Protein AF-A0AAX0H8Q5-F1 (afdb_monomer_lite)

Foldseek 3Di:
DQEDEDDFDDDPVDPDFGEDEDEDEAAADPVRAHEYDDVRGQEYEYEYDHEEHGHEEEHQEYEYAYAYEYEYEYAQNHQEYHDQHHNYEYNYHQQRHLRHAEYEAYQEAYEYEHHANDAAHEYENHHYAYEYEYAAHADQEHDHQYHNHQEYEDAEYDDAYEYECQNVANHQEYEYHQYDAEYEYHHYLHQEYEFEYNPPDADPRHEYEYAHQNHAEYEQDHPQDATAHAYEQANHQHYEYEYDAHQAQSRAEYEHANHQYYEYHAEAREAEHEYAYQNHAYYEYEYLHHYEYEYPAQCRQLNYQEYAYHYQYEYEYDRHQENQNHQEAEYAHAEYDQQSHDHHPVRVVRHHYHYHHPDYYHHYHPVDDD

pLDDT: mean 90.53, std 11.75, range [28.19, 98.88]

Sequence (370 aa):
IDAMYANKVLDSASGVKDTQNLKVNGVGTKDKAVALTADKIEVLNLNTTGEGSFLTADVANISVKGNANLSLATGGKTTTLDASSFGGALDADLSASDKLNTVKGGNGNDKITIGTNVANVNVDGGAGNDELVIKGSTAGTLQPTLTNIEKVTIDGNTADLTLSLKKAESVTELSFANLSKKVTESNGNVDTVNFLAGTTANDVAKVVTISDATLKTINFVDADKAVKGNIAADKATELTINSGKVEAAADAVVTAASATNISINAAKDTAGLTLTAGKLTDLTVNNKGAFVLTGSAATALDSVKNLNVNAEGAFSVGTINSLKNLNNLTVNGATADLSGVAVGTATLSSLEANVNVSGDFKLGNAASKV

Radius of gyration: 25.65 Å; chains: 1; bounding box: 68×35×74 Å

Structure (mmCIF, N/CA/C/O backbone):
data_AF-A0AAX0H8Q5-F1
#
_entry.id   AF-A0AAX0H8Q5-F1
#
loop_
_atom_site.group_PDB
_atom_site.id
_atom_site.type_symbol
_atom_site.label_atom_id
_atom_site.label_alt_id
_atom_site.label_comp_id
_atom_site.label_asym_id
_atom_site.label_entity_id
_atom_site.label_seq_id
_atom_site.pdbx_PDB_ins_code
_atom_site.Cartn_x
_atom_site.Cartn_y
_atom_site.Cartn_z
_atom_site.occupancy
_atom_site.B_iso_or_equiv
_atom_site.auth_seq_id
_atom_site.auth_comp_id
_atom_site.auth_asym_id
_atom_site.auth_atom_id
_atom_site.pdbx_PDB_model_num
ATOM 1 N N . ILE A 1 1 ? -11.943 -16.887 30.407 1.00 55.38 1 ILE A N 1
ATOM 2 C CA . ILE A 1 1 ? -13.232 -16.180 30.590 1.00 55.38 1 ILE A CA 1
ATOM 3 C C . ILE A 1 1 ? -13.658 -15.814 29.196 1.00 55.38 1 ILE A C 1
ATOM 5 O O . ILE A 1 1 ? -12.913 -15.089 28.555 1.00 55.38 1 ILE A O 1
ATOM 9 N N . ASP A 1 2 ? -14.781 -16.349 28.738 1.00 56.19 2 ASP A N 1
ATOM 10 C CA . ASP A 1 2 ? -15.168 -16.221 27.327 1.00 56.19 2 ASP A CA 1
ATOM 11 C C . ASP A 1 2 ? -16.213 -15.110 27.133 1.00 56.19 2 ASP A C 1
ATOM 13 O O . ASP A 1 2 ? -16.326 -14.543 26.050 1.00 56.19 2 ASP A O 1
ATOM 17 N N . ALA A 1 3 ? -16.914 -14.729 28.210 1.00 62.22 3 ALA A N 1
ATOM 18 C CA . ALA A 1 3 ? -17.832 -13.597 28.241 1.00 62.22 3 ALA A CA 1
ATOM 19 C C . ALA A 1 3 ? -17.838 -12.903 29.614 1.00 62.22 3 ALA A C 1
ATOM 21 O O . ALA A 1 3 ? -17.724 -13.560 30.653 1.00 62.22 3 ALA A O 1
ATOM 22 N N . MET A 1 4 ? -18.017 -11.579 29.614 1.00 72.31 4 MET A N 1
ATOM 23 C CA . MET A 1 4 ? -18.371 -10.787 30.798 1.00 72.31 4 MET A CA 1
ATOM 24 C C . MET A 1 4 ? -19.781 -10.215 30.620 1.00 72.31 4 MET A C 1
ATOM 26 O O . MET A 1 4 ? -20.102 -9.679 29.559 1.00 72.31 4 MET A O 1
ATOM 30 N N . TYR A 1 5 ? -20.605 -10.306 31.666 1.00 64.56 5 TYR A N 1
ATOM 31 C CA . TYR A 1 5 ? -21.993 -9.842 31.646 1.00 64.56 5 TYR A CA 1
ATOM 32 C C . TYR A 1 5 ? -22.164 -8.588 32.500 1.00 64.56 5 TYR A C 1
ATOM 34 O O . TYR A 1 5 ? -21.846 -8.595 33.689 1.00 64.56 5 TYR A O 1
ATOM 42 N N . ALA A 1 6 ? -22.726 -7.540 31.901 1.00 58.50 6 ALA A N 1
ATOM 43 C CA . ALA A 1 6 ? -23.232 -6.367 32.601 1.00 58.50 6 ALA A CA 1
ATOM 44 C C . ALA A 1 6 ? -24.756 -6.318 32.438 1.00 58.50 6 ALA A C 1
ATOM 46 O O . ALA A 1 6 ? -25.267 -6.298 31.320 1.00 58.50 6 ALA A O 1
ATOM 47 N N . ASN A 1 7 ? -25.492 -6.332 33.549 1.00 56.28 7 ASN A N 1
ATOM 48 C CA . ASN A 1 7 ? -26.950 -6.215 33.544 1.00 56.28 7 ASN A CA 1
ATOM 49 C C . ASN A 1 7 ? -27.347 -4.785 33.945 1.00 56.28 7 ASN A C 1
ATOM 51 O O . ASN A 1 7 ? -26.619 -4.138 34.694 1.00 56.28 7 ASN A O 1
ATOM 55 N N . LYS A 1 8 ? -28.494 -4.307 33.448 1.00 58.50 8 LYS A N 1
ATOM 56 C CA . LYS A 1 8 ? -29.003 -2.935 33.648 1.00 58.50 8 LYS A CA 1
ATOM 57 C C . LYS A 1 8 ? -28.896 -2.473 35.108 1.00 58.50 8 LYS A C 1
ATOM 59 O O . LYS A 1 8 ? -29.376 -3.176 36.000 1.00 58.50 8 LYS A O 1
ATOM 64 N N . VAL A 1 9 ? -28.359 -1.273 35.337 1.00 58.16 9 VAL A N 1
ATOM 65 C CA . VAL A 1 9 ? -28.297 -0.641 36.664 1.00 58.16 9 VAL A CA 1
ATOM 66 C C . VAL A 1 9 ? -29.332 0.480 36.717 1.00 58.16 9 VAL A C 1
ATOM 68 O O . VAL A 1 9 ? -28.974 1.641 36.721 1.00 58.16 9 VAL A O 1
ATOM 71 N N . LEU A 1 10 ? -30.616 0.104 36.790 1.00 51.44 10 LEU A N 1
ATOM 72 C CA . LEU A 1 10 ? -31.764 0.997 37.029 1.00 51.44 10 LEU A CA 1
ATOM 73 C C . LEU A 1 10 ? -31.833 2.240 36.116 1.00 51.44 10 LEU A C 1
ATOM 75 O O . LEU A 1 10 ? -31.191 3.255 36.355 1.00 51.44 10 LEU A O 1
ATOM 79 N N . ASP A 1 11 ? -32.783 2.220 35.182 1.00 55.41 11 ASP A N 1
ATOM 80 C CA . ASP A 1 11 ? -33.263 3.440 34.528 1.00 55.41 11 ASP A CA 1
ATOM 81 C C . ASP A 1 11 ? -34.041 4.238 35.576 1.00 55.41 11 ASP A C 1
ATOM 83 O O . ASP A 1 11 ? -35.228 4.014 35.825 1.00 55.41 11 ASP A O 1
ATOM 87 N N . SER A 1 12 ? -33.330 5.105 36.295 1.00 49.97 12 SER A N 1
ATOM 88 C CA . SER A 1 12 ? -33.982 6.227 36.946 1.00 49.97 12 SER A CA 1
ATOM 89 C C . SER A 1 12 ? -34.531 7.070 35.811 1.00 49.97 12 SER A C 1
ATOM 91 O O . SER A 1 12 ? -33.736 7.531 35.001 1.00 49.97 12 SER A O 1
ATOM 93 N N . ALA A 1 13 ? -35.855 7.211 35.765 1.00 57.28 13 ALA A N 1
ATOM 94 C CA . ALA A 1 13 ? -36.701 7.827 34.740 1.00 57.28 13 ALA A CA 1
ATOM 95 C C . ALA A 1 13 ? -36.322 9.274 34.316 1.00 57.28 13 ALA A C 1
ATOM 97 O O . ALA A 1 13 ? -37.162 10.170 34.280 1.00 57.28 13 ALA A O 1
ATOM 98 N N . SER A 1 14 ? -35.055 9.536 34.015 1.00 58.66 14 SER A N 1
ATOM 99 C CA . SER A 1 14 ? -34.437 10.855 33.947 1.00 58.66 14 SER A CA 1
ATOM 100 C C . SER A 1 14 ? -33.318 10.920 32.906 1.00 58.66 14 SER A C 1
ATOM 102 O O . SER A 1 14 ? -32.308 11.563 33.156 1.00 58.66 14 SER A O 1
ATOM 104 N N . GLY A 1 15 ? -33.436 10.249 31.757 1.00 65.81 15 GLY A N 1
ATOM 105 C CA . GLY A 1 15 ? -32.518 10.440 30.618 1.00 65.81 15 GLY A CA 1
ATOM 106 C C . GLY A 1 15 ? -31.020 10.237 30.911 1.00 65.81 15 GLY A C 1
ATOM 107 O O . GLY A 1 15 ? -30.181 10.689 30.131 1.00 65.81 15 GLY A O 1
ATOM 108 N N . VAL A 1 16 ? -30.674 9.592 32.030 1.00 76.50 16 VAL A N 1
ATOM 109 C CA . VAL A 1 16 ? -29.300 9.247 32.400 1.00 76.50 16 VAL A CA 1
ATOM 110 C C . VAL A 1 16 ? -28.948 7.971 31.650 1.00 76.50 16 VAL A C 1
ATOM 112 O O . VAL A 1 16 ? -29.681 6.992 31.732 1.00 76.50 16 VAL A O 1
ATOM 115 N N . LYS A 1 17 ? -27.840 7.990 30.906 1.00 82.06 17 LYS A N 1
ATOM 116 C CA . LYS A 1 17 ? -27.343 6.807 30.194 1.00 82.06 17 LYS A CA 1
ATOM 117 C C . LYS A 1 17 ? -26.846 5.754 31.194 1.00 82.06 17 LYS A C 1
ATOM 119 O O . LYS A 1 17 ? -26.007 6.071 32.044 1.00 82.06 17 LYS A O 1
ATOM 124 N N . ASP A 1 18 ? -27.289 4.509 31.048 1.00 85.56 18 ASP A N 1
ATOM 125 C CA . ASP A 1 18 ? -26.767 3.355 31.773 1.00 85.56 18 ASP A CA 1
ATOM 126 C C . ASP A 1 18 ? -25.273 3.203 31.442 1.00 85.56 18 ASP A C 1
ATOM 128 O O . ASP A 1 18 ? -24.864 3.065 30.283 1.00 85.56 18 ASP A O 1
ATOM 132 N N . THR A 1 19 ? -24.440 3.277 32.482 1.00 88.88 19 THR A N 1
ATOM 133 C CA . THR A 1 19 ? -22.980 3.306 32.354 1.00 88.88 19 THR A CA 1
ATOM 134 C C . THR A 1 19 ? -22.352 2.102 33.036 1.00 88.88 19 THR A C 1
ATOM 136 O O . THR A 1 19 ? -22.552 1.873 34.228 1.00 88.88 19 THR A O 1
ATOM 139 N N . GLN A 1 20 ? -21.508 1.380 32.307 1.00 90.50 20 GLN A N 1
ATOM 140 C CA . GLN A 1 20 ? -20.718 0.277 32.830 1.00 90.50 20 GLN A CA 1
ATOM 141 C C . GLN A 1 20 ? -19.231 0.650 32.848 1.00 90.50 20 GLN A C 1
ATOM 143 O O . GLN A 1 20 ? -18.672 1.057 31.837 1.00 90.50 20 GLN A O 1
ATOM 148 N N . ASN A 1 21 ? -18.570 0.456 33.991 1.00 91.81 21 ASN A N 1
ATOM 149 C CA . ASN A 1 21 ? -17.128 0.668 34.142 1.00 91.81 21 ASN A CA 1
ATOM 150 C C . ASN A 1 21 ? -16.416 -0.681 34.294 1.00 91.81 21 ASN A C 1
ATOM 152 O O . ASN A 1 21 ? -16.780 -1.458 35.179 1.00 91.81 21 ASN A O 1
ATOM 156 N N . LEU A 1 22 ? -15.415 -0.967 33.462 1.00 93.69 22 LEU A N 1
ATOM 157 C CA . LEU A 1 22 ? -14.592 -2.176 33.536 1.00 93.69 22 LEU A CA 1
ATOM 158 C C . LEU A 1 22 ? -13.123 -1.807 33.697 1.00 93.69 22 LEU A C 1
ATOM 160 O O . LEU A 1 22 ? -12.602 -0.945 32.993 1.00 93.69 22 LEU A O 1
ATOM 164 N N . LYS A 1 23 ? -12.439 -2.536 34.577 1.00 94.81 23 LYS A N 1
ATOM 165 C CA . LYS A 1 23 ? -10.980 -2.621 34.567 1.00 94.81 23 LYS A CA 1
ATOM 166 C C . LYS A 1 23 ? -10.584 -3.910 33.864 1.00 94.81 23 LYS A C 1
ATOM 168 O O . LYS A 1 23 ? -11.115 -4.964 34.207 1.00 94.81 23 LYS A O 1
ATOM 173 N N . VAL A 1 24 ? -9.669 -3.823 32.907 1.00 95.19 24 VAL A N 1
ATOM 174 C CA . VAL A 1 24 ? -9.170 -4.975 32.145 1.00 95.19 24 VAL A CA 1
ATOM 175 C C . VAL A 1 24 ? -7.645 -5.025 32.211 1.00 95.19 24 VAL A C 1
ATOM 177 O O . VAL A 1 24 ? -6.983 -3.990 32.275 1.00 95.19 24 VAL A O 1
ATOM 180 N N . ASN A 1 25 ? -7.095 -6.234 32.274 1.00 95.56 25 ASN A N 1
ATOM 181 C CA . ASN A 1 25 ? -5.659 -6.499 32.342 1.00 95.56 25 ASN A CA 1
ATOM 182 C C . ASN A 1 25 ? -5.402 -7.896 31.777 1.00 95.56 25 ASN A C 1
ATOM 184 O O . ASN A 1 25 ? -5.875 -8.872 32.363 1.00 95.56 25 ASN A O 1
ATOM 188 N N . GLY A 1 26 ? -4.723 -7.984 30.632 1.00 95.25 26 GLY A N 1
ATOM 189 C CA . GLY A 1 26 ? -4.433 -9.266 29.985 1.00 95.25 26 GLY A CA 1
ATOM 190 C C . GLY A 1 26 ? -5.678 -10.086 29.619 1.00 95.25 26 GLY A C 1
ATOM 191 O O . GLY A 1 26 ? -5.660 -11.312 29.724 1.00 95.25 26 GLY A O 1
ATOM 192 N N . VAL A 1 27 ? -6.796 -9.436 29.275 1.00 95.56 27 VAL A N 1
ATOM 193 C CA . VAL A 1 27 ? -8.054 -10.139 28.972 1.00 95.56 27 VAL A CA 1
ATOM 194 C C . VAL A 1 27 ? -8.076 -10.562 27.507 1.00 95.56 27 VAL A C 1
ATOM 196 O O . VAL A 1 27 ? -7.992 -9.711 26.632 1.00 95.56 27 VAL A O 1
ATOM 199 N N . GLY A 1 28 ? -8.272 -11.854 27.238 1.00 95.56 28 GLY A N 1
ATOM 200 C CA . GLY A 1 28 ? -8.377 -12.387 25.876 1.00 95.56 28 GLY A CA 1
ATOM 201 C C . GLY A 1 28 ? -7.039 -12.482 25.142 1.00 95.56 28 GLY A C 1
ATOM 202 O O . GLY A 1 28 ? -5.981 -12.167 25.681 1.00 95.56 28 GLY A O 1
ATOM 203 N N . THR A 1 29 ? -7.091 -12.947 23.896 1.00 95.00 29 THR A N 1
ATOM 204 C CA . THR A 1 29 ? -5.946 -12.971 22.974 1.00 95.00 29 THR A CA 1
ATOM 205 C C . THR A 1 29 ? -6.383 -12.536 21.580 1.00 95.00 29 THR A C 1
ATOM 207 O O . THR A 1 29 ? -7.579 -12.487 21.292 1.00 95.00 29 THR A O 1
ATOM 210 N N . LYS A 1 30 ? -5.419 -12.281 20.689 1.00 91.00 30 LYS A N 1
ATOM 211 C CA . LYS A 1 30 ? -5.676 -11.924 19.285 1.00 91.00 30 LYS A CA 1
ATOM 212 C C . LYS A 1 30 ? -6.653 -12.873 18.580 1.00 91.00 30 LYS A C 1
ATOM 214 O O . LYS A 1 30 ? -7.525 -12.415 17.853 1.00 91.00 30 LYS A O 1
ATOM 219 N N . ASP A 1 31 ? -6.536 -14.176 18.835 1.00 92.19 31 ASP A N 1
ATOM 220 C CA . ASP A 1 31 ? -7.376 -15.196 18.191 1.00 92.19 31 ASP A CA 1
ATOM 221 C C . ASP A 1 31 ? -8.662 -15.503 18.975 1.00 92.19 31 ASP A C 1
ATOM 223 O O . ASP A 1 31 ? -9.544 -16.207 18.483 1.00 92.19 31 ASP A O 1
ATOM 227 N N . LYS A 1 32 ? -8.757 -15.031 20.225 1.00 93.50 32 LYS A N 1
ATOM 228 C CA . LYS A 1 32 ? -9.859 -15.315 21.154 1.00 93.50 32 LYS A CA 1
ATOM 229 C C . LYS A 1 32 ? -10.155 -14.089 22.015 1.00 93.50 32 LYS A C 1
ATOM 231 O O . LYS A 1 32 ? -9.882 -14.072 23.219 1.00 93.50 32 LYS A O 1
ATOM 236 N N . ALA A 1 33 ? -10.694 -13.053 21.379 1.00 94.62 33 ALA A N 1
ATOM 237 C CA . ALA A 1 33 ? -11.186 -11.875 22.080 1.00 94.62 33 ALA A CA 1
ATOM 238 C C . ALA A 1 33 ? -12.358 -12.243 23.007 1.00 94.62 33 ALA A C 1
ATOM 240 O O . ALA A 1 33 ? -13.162 -13.123 22.693 1.00 94.62 33 ALA A O 1
ATOM 241 N N . VAL A 1 34 ? -12.470 -11.558 24.146 1.00 96.00 34 VAL A N 1
ATOM 242 C CA . VAL A 1 34 ? -13.557 -11.782 25.113 1.00 96.00 34 VAL A CA 1
ATOM 243 C C . VAL A 1 34 ? -14.741 -10.883 24.782 1.00 96.00 34 VAL A C 1
ATOM 245 O O . VAL A 1 34 ? -14.579 -9.673 24.620 1.00 96.00 34 VAL A O 1
ATOM 248 N N . ALA A 1 35 ? -15.940 -11.461 24.714 1.00 93.12 35 ALA A N 1
ATOM 249 C CA . ALA A 1 35 ? -17.155 -10.703 24.447 1.00 93.12 35 ALA A CA 1
ATOM 250 C C . ALA A 1 35 ? -17.698 -10.013 25.702 1.00 93.12 35 ALA A C 1
ATOM 252 O O . ALA A 1 35 ? -17.966 -10.645 26.729 1.00 93.12 35 ALA A O 1
ATOM 253 N N . LEU A 1 36 ? -17.903 -8.702 25.601 1.00 89.62 36 LEU A N 1
ATOM 254 C CA . LEU A 1 36 ? -18.610 -7.902 26.589 1.00 89.62 36 LEU A CA 1
ATOM 255 C C . LEU A 1 36 ? -20.084 -7.828 26.189 1.00 89.62 36 LEU A C 1
ATOM 257 O O . LEU A 1 36 ? -20.457 -7.106 25.265 1.00 89.62 36 LEU A O 1
ATOM 261 N N . THR A 1 37 ? -20.930 -8.582 26.890 1.00 84.06 37 THR A N 1
ATOM 262 C CA . THR A 1 37 ? -22.379 -8.543 26.661 1.00 84.06 37 THR A CA 1
ATOM 263 C C . THR A 1 37 ? -22.987 -7.436 27.515 1.00 84.06 37 THR A C 1
ATOM 265 O O . THR A 1 37 ? -22.991 -7.520 28.747 1.00 84.06 37 THR A O 1
ATOM 268 N N . ALA A 1 38 ? -23.472 -6.387 26.850 1.00 77.44 38 ALA A N 1
ATOM 269 C CA . ALA A 1 38 ? -23.908 -5.141 27.476 1.00 77.44 38 ALA A CA 1
ATOM 270 C C . ALA A 1 38 ? -25.175 -4.575 26.799 1.00 77.44 38 ALA A C 1
ATOM 272 O O . ALA A 1 38 ? -25.280 -3.382 26.540 1.00 77.44 38 ALA A O 1
ATOM 273 N N . ASP A 1 39 ? -26.157 -5.440 26.518 1.00 77.88 39 ASP A N 1
ATOM 274 C CA . ASP A 1 39 ? -27.348 -5.122 25.705 1.00 77.88 39 ASP A CA 1
ATOM 275 C C . ASP A 1 39 ? -28.202 -3.951 26.210 1.00 77.88 39 ASP A C 1
ATOM 277 O O . ASP A 1 39 ? -28.971 -3.373 25.444 1.00 77.88 39 ASP A O 1
ATOM 281 N N . LYS A 1 40 ? -28.096 -3.625 27.500 1.00 82.62 40 LYS A N 1
ATOM 282 C CA . LYS A 1 40 ? -28.862 -2.564 28.171 1.00 82.62 40 LYS A CA 1
ATOM 283 C C . LYS A 1 40 ? -27.975 -1.428 28.686 1.00 82.62 40 LYS A C 1
ATOM 285 O O . LYS A 1 40 ? -28.384 -0.721 29.592 1.00 82.62 40 LYS A O 1
ATOM 290 N N . ILE A 1 41 ? -26.739 -1.334 28.205 1.00 85.69 41 ILE A N 1
ATOM 291 C CA . ILE A 1 41 ? -25.785 -0.291 28.583 1.00 85.69 41 ILE A CA 1
ATOM 292 C C . ILE A 1 41 ? -25.615 0.636 27.383 1.00 85.69 41 ILE A C 1
ATOM 294 O O . ILE A 1 41 ? -25.346 0.167 26.277 1.00 85.69 41 ILE A O 1
ATOM 298 N N . GLU A 1 42 ? -25.712 1.950 27.586 1.00 90.94 42 GLU A N 1
ATOM 299 C CA . GLU A 1 42 ? -25.436 2.922 26.522 1.00 90.94 42 GLU A CA 1
ATOM 300 C C . GLU A 1 42 ? -24.017 3.499 26.578 1.00 90.94 42 GLU A C 1
ATOM 302 O O . GLU A 1 42 ? -23.551 4.045 25.571 1.00 90.94 42 GLU A O 1
ATOM 307 N N . VAL A 1 43 ? -23.333 3.400 27.725 1.00 92.62 43 VAL A N 1
ATOM 308 C CA . VAL A 1 43 ? -21.957 3.884 27.921 1.00 92.62 43 VAL A CA 1
ATOM 309 C C . VAL A 1 43 ? -21.073 2.799 28.532 1.00 92.62 43 VAL A C 1
ATOM 311 O O . VAL A 1 43 ? -21.315 2.336 29.644 1.00 92.62 43 VAL A O 1
ATOM 314 N N . LEU A 1 44 ? -19.998 2.434 27.839 1.00 95.25 44 LEU A N 1
ATOM 315 C CA . LEU A 1 44 ? -18.979 1.511 28.329 1.00 95.25 44 LEU A CA 1
ATOM 316 C C . LEU A 1 44 ? -17.662 2.254 28.558 1.00 95.25 44 LEU A C 1
ATOM 318 O O . LEU A 1 44 ? -17.047 2.742 27.617 1.00 95.25 44 LEU A O 1
ATOM 322 N N . ASN A 1 45 ? -17.198 2.282 29.802 1.00 95.94 45 ASN A N 1
ATOM 323 C CA . ASN A 1 45 ? -15.902 2.831 30.176 1.00 95.94 45 ASN A CA 1
ATOM 324 C C . ASN A 1 45 ? -14.919 1.689 30.440 1.00 95.94 45 ASN A C 1
ATOM 326 O O . ASN A 1 45 ? -15.104 0.902 31.372 1.00 95.94 45 ASN A O 1
ATOM 330 N N . LEU A 1 46 ? -13.856 1.623 29.648 1.00 97.19 46 LEU A N 1
ATOM 331 C CA . LEU A 1 46 ? -12.770 0.661 29.777 1.00 97.19 46 LEU A CA 1
ATOM 332 C C . LEU A 1 46 ? -11.545 1.342 30.389 1.00 97.19 46 LEU A C 1
ATOM 334 O O . LEU A 1 46 ? -11.124 2.410 29.952 1.00 97.19 46 LEU A O 1
ATOM 338 N N . ASN A 1 47 ? -10.959 0.713 31.402 1.00 97.06 47 ASN A N 1
ATOM 339 C CA . ASN A 1 47 ? -9.700 1.132 32.005 1.00 97.06 47 ASN A CA 1
ATOM 340 C C . ASN A 1 47 ? -8.706 -0.028 31.939 1.00 97.06 47 ASN A C 1
ATOM 342 O O . ASN A 1 47 ? -8.853 -1.019 32.660 1.00 97.06 47 ASN A O 1
ATOM 346 N N . THR A 1 48 ? -7.724 0.079 31.051 1.00 97.44 48 THR A N 1
ATOM 347 C CA . THR A 1 48 ? -6.731 -0.971 30.841 1.00 97.44 48 THR A CA 1
ATOM 348 C C . THR A 1 48 ? -5.526 -0.782 31.762 1.00 97.44 48 THR A C 1
ATOM 350 O O . THR A 1 48 ? -5.028 0.322 31.995 1.00 97.44 48 THR A O 1
ATOM 353 N N . THR A 1 49 ? -5.023 -1.882 32.307 1.00 95.81 49 THR A N 1
ATOM 354 C CA . THR A 1 49 ? -3.830 -1.895 33.162 1.00 95.81 49 THR A CA 1
ATOM 355 C C . THR A 1 49 ? -2.998 -3.136 32.865 1.00 95.81 49 THR A C 1
ATOM 357 O O . THR A 1 49 ? -3.551 -4.127 32.408 1.00 95.81 49 THR A O 1
ATOM 360 N N . GLY A 1 50 ? -1.695 -3.107 33.156 1.00 95.38 50 GLY A N 1
ATOM 361 C CA . GLY A 1 50 ? -0.823 -4.272 32.984 1.00 95.38 50 GLY A CA 1
ATOM 362 C C . GLY A 1 50 ? -0.645 -4.684 31.522 1.00 95.38 50 GLY A C 1
ATOM 363 O O . GLY A 1 50 ? -0.150 -3.895 30.722 1.00 95.38 50 GLY A O 1
ATOM 364 N N . GLU A 1 51 ? -1.022 -5.919 31.200 1.00 95.38 51 GLU A N 1
ATOM 365 C CA . GLU A 1 51 ? -0.845 -6.518 29.874 1.00 95.38 51 GLU A CA 1
ATOM 366 C C . GLU A 1 51 ? -1.975 -6.139 28.903 1.00 95.38 51 GLU A C 1
ATOM 368 O O . GLU A 1 51 ? -3.107 -5.835 29.307 1.00 95.38 51 GLU A O 1
ATOM 373 N N . GLY A 1 52 ? -1.679 -6.205 27.601 1.00 97.00 52 GLY A N 1
ATOM 374 C CA . GLY A 1 52 ? -2.638 -5.880 26.543 1.00 97.00 52 GLY A CA 1
ATOM 375 C C . GLY A 1 52 ? -3.901 -6.752 26.572 1.00 97.00 52 GLY A C 1
ATOM 376 O O . GLY A 1 52 ? -3.845 -7.928 26.926 1.00 97.00 52 GLY A O 1
ATOM 377 N N . SER A 1 53 ? -5.052 -6.178 26.213 1.00 97.88 53 SER A N 1
ATOM 378 C CA . SER A 1 53 ? -6.356 -6.870 26.216 1.00 97.88 53 SER A CA 1
ATOM 379 C C . SER A 1 53 ? -7.012 -6.897 24.828 1.00 97.88 53 SER A C 1
ATOM 381 O O . SER A 1 53 ? -6.779 -6.011 24.012 1.00 97.88 53 SER A O 1
ATOM 383 N N . PHE A 1 54 ? -7.853 -7.901 24.577 1.00 98.12 54 PHE A N 1
ATOM 384 C CA . PHE A 1 54 ? -8.549 -8.181 23.319 1.00 98.12 54 PHE A CA 1
ATOM 385 C C . PHE A 1 54 ? -10.033 -8.416 23.598 1.00 98.12 54 PHE A C 1
ATOM 387 O O . PHE A 1 54 ? -10.413 -9.426 24.202 1.00 98.12 54 PHE A O 1
ATOM 394 N N . LEU A 1 55 ? -10.877 -7.478 23.178 1.00 97.19 55 LEU A N 1
ATOM 395 C CA . LEU A 1 55 ? -12.287 -7.425 23.555 1.00 97.19 55 LEU A CA 1
ATOM 396 C C . LEU A 1 55 ? -13.190 -7.250 22.334 1.00 97.19 55 LEU A C 1
ATOM 398 O O . LEU A 1 55 ? -12.798 -6.668 21.323 1.00 97.19 55 LEU A O 1
ATOM 402 N N . THR A 1 56 ? -14.434 -7.706 22.464 1.00 96.00 56 THR A N 1
ATOM 403 C CA . THR A 1 56 ? -15.531 -7.308 21.575 1.00 96.00 56 THR A CA 1
ATOM 404 C C . THR A 1 56 ? -16.647 -6.649 22.380 1.00 96.00 56 THR A C 1
ATOM 406 O O . THR A 1 56 ? -16.931 -7.084 23.497 1.00 96.00 56 THR A O 1
ATOM 409 N N . ALA A 1 57 ? -17.277 -5.598 21.851 1.00 94.69 57 ALA A N 1
ATOM 410 C CA . ALA A 1 57 ? -18.385 -4.912 22.524 1.00 94.69 57 ALA A CA 1
ATOM 411 C C . ALA A 1 57 ? -19.382 -4.292 21.534 1.00 94.69 57 ALA A C 1
ATOM 413 O O . ALA A 1 57 ? -18.991 -3.727 20.524 1.00 94.69 57 ALA A O 1
ATOM 414 N N . ASP A 1 58 ? -20.675 -4.318 21.843 1.00 94.06 58 ASP A N 1
ATOM 415 C CA . ASP A 1 58 ? -21.716 -3.683 21.019 1.00 94.06 58 ASP A CA 1
ATOM 416 C C . ASP A 1 58 ? -22.493 -2.652 21.847 1.00 94.06 58 ASP A C 1
ATOM 418 O O . ASP A 1 58 ? -23.607 -2.898 22.311 1.00 94.06 58 ASP A O 1
ATOM 422 N N . VAL A 1 59 ? -21.849 -1.505 22.093 1.00 93.62 59 VAL A N 1
ATOM 423 C CA . VAL A 1 59 ? -22.350 -0.419 22.953 1.00 93.62 59 VAL A CA 1
ATOM 424 C C . VAL A 1 59 ? -22.269 0.911 22.212 1.00 93.62 59 VAL A C 1
ATOM 426 O O . VAL A 1 59 ? -21.322 1.158 21.468 1.00 93.62 59 VAL A O 1
ATOM 429 N N . ALA A 1 60 ? -23.255 1.784 22.428 1.00 94.00 60 ALA A N 1
ATOM 430 C CA . ALA A 1 60 ? -23.395 3.033 21.686 1.00 94.00 60 ALA A CA 1
ATOM 431 C C . ALA A 1 60 ? -22.252 4.037 21.905 1.00 94.00 60 ALA A C 1
ATOM 433 O O . ALA A 1 60 ? -21.846 4.701 20.950 1.00 94.00 60 ALA A O 1
ATOM 434 N N . ASN A 1 61 ? -21.756 4.176 23.136 1.00 95.12 61 ASN A N 1
ATOM 435 C CA . ASN A 1 61 ? -20.668 5.092 23.478 1.00 95.12 61 ASN A CA 1
ATOM 436 C C . ASN A 1 61 ? -19.600 4.327 24.254 1.00 95.12 61 ASN A C 1
ATOM 438 O O . ASN A 1 61 ? -19.908 3.723 25.283 1.00 95.12 61 ASN A O 1
ATOM 442 N N . ILE A 1 62 ? -18.359 4.359 23.781 1.00 97.31 62 ILE A N 1
ATOM 443 C CA . ILE A 1 62 ? -17.243 3.670 24.431 1.00 97.31 62 ILE A CA 1
ATOM 444 C C . ILE A 1 62 ? -16.170 4.695 24.790 1.00 97.31 62 ILE A C 1
ATOM 446 O O . ILE A 1 62 ? -15.768 5.488 23.945 1.00 97.31 62 ILE A O 1
ATOM 450 N N . SER A 1 63 ? -15.690 4.671 26.032 1.00 97.75 63 SER A N 1
ATOM 451 C CA . SER A 1 63 ? -14.512 5.429 26.457 1.00 97.75 63 SER A CA 1
ATOM 452 C C . SER A 1 63 ? -13.402 4.486 26.892 1.00 97.75 63 SER A C 1
ATOM 454 O O . SER A 1 63 ? -13.660 3.504 27.591 1.00 97.75 63 SER A O 1
ATOM 456 N N . VAL A 1 64 ? -12.166 4.794 26.505 1.00 98.44 64 VAL A N 1
ATOM 457 C CA . VAL A 1 64 ? -10.979 4.007 26.848 1.00 98.44 64 VAL A CA 1
ATOM 458 C C . VAL A 1 64 ? -9.974 4.883 27.590 1.00 98.44 64 VAL A C 1
ATOM 460 O O . VAL A 1 64 ? -9.687 6.013 27.200 1.00 98.44 64 VAL A O 1
ATOM 463 N N . LYS A 1 65 ? -9.446 4.360 28.696 1.00 97.69 65 LYS A N 1
ATOM 464 C CA . LYS A 1 65 ? -8.381 4.965 29.504 1.00 97.69 65 LYS A CA 1
ATOM 465 C C . LYS A 1 65 ? -7.403 3.890 29.961 1.00 97.69 65 LYS A C 1
ATOM 467 O O . LYS A 1 65 ? -7.671 2.698 29.827 1.00 97.69 65 LYS A O 1
ATOM 472 N N . GLY A 1 66 ? -6.307 4.324 30.574 1.00 97.50 66 GLY A N 1
ATOM 473 C CA . GLY A 1 66 ? -5.244 3.436 31.036 1.00 97.50 66 GLY A CA 1
ATOM 474 C C . GLY A 1 66 ? -4.054 3.451 30.088 1.00 97.50 66 GLY A C 1
ATOM 475 O O . GLY A 1 66 ? -4.005 4.275 29.182 1.00 97.50 66 GLY A O 1
ATOM 476 N N . ASN A 1 67 ? -3.087 2.568 30.324 1.00 96.25 67 ASN A N 1
ATOM 477 C CA . ASN A 1 67 ? -1.788 2.610 29.634 1.00 96.25 67 ASN A CA 1
ATOM 478 C C . ASN A 1 67 ? -1.427 1.293 28.933 1.00 96.25 67 ASN A C 1
ATOM 480 O O . ASN A 1 67 ? -0.404 1.221 28.263 1.00 96.25 67 ASN A O 1
ATOM 484 N N . ALA A 1 68 ? -2.223 0.238 29.121 1.00 97.88 68 ALA A N 1
ATOM 485 C CA . ALA A 1 68 ? -1.986 -1.055 28.487 1.00 97.88 68 ALA A CA 1
ATOM 486 C C . ALA A 1 68 ? -2.716 -1.120 27.145 1.00 97.88 68 ALA A C 1
ATOM 488 O O . ALA A 1 68 ? -3.860 -0.678 27.066 1.00 97.88 68 ALA A O 1
ATOM 489 N N . ASN A 1 69 ? -2.092 -1.700 26.120 1.00 98.19 69 ASN A N 1
ATOM 490 C CA . ASN A 1 69 ? -2.666 -1.770 24.772 1.00 98.19 69 ASN A CA 1
ATOM 491 C C . ASN A 1 69 ? -4.051 -2.438 24.752 1.00 98.19 69 ASN A C 1
ATOM 493 O O . ASN A 1 69 ? -4.340 -3.341 25.545 1.00 98.19 69 ASN A O 1
ATOM 497 N N . LEU A 1 70 ? -4.895 -2.021 23.812 1.00 98.50 70 LEU A N 1
ATOM 498 C CA . LEU A 1 70 ? -6.243 -2.554 23.662 1.00 98.50 70 LEU A CA 1
ATOM 499 C C . LEU A 1 70 ? -6.544 -2.856 22.201 1.00 98.50 70 LEU A C 1
ATOM 501 O O . LEU A 1 70 ? -6.495 -1.961 21.370 1.00 98.50 70 LEU A O 1
ATOM 505 N N . SER A 1 71 ? -6.945 -4.091 21.916 1.00 98.56 71 SER A N 1
ATOM 506 C CA . SER A 1 71 ? -7.663 -4.428 20.691 1.00 98.56 71 SER A CA 1
ATOM 507 C C . SER A 1 71 ? -9.154 -4.516 21.001 1.00 98.56 71 SER A C 1
ATOM 509 O O . SER A 1 71 ? -9.565 -5.246 21.911 1.00 98.56 71 SER A O 1
ATOM 511 N N . LEU A 1 72 ? -9.961 -3.745 20.280 1.00 98.06 72 LEU A N 1
ATOM 512 C CA . LEU A 1 72 ? -11.398 -3.642 20.492 1.00 98.06 72 LEU A CA 1
ATOM 513 C C . LEU A 1 72 ? -12.131 -3.728 19.158 1.00 98.06 72 LEU A C 1
ATOM 515 O O . LEU A 1 72 ? -12.125 -2.779 18.383 1.00 98.06 72 LEU A O 1
ATOM 519 N N . ALA A 1 73 ? -12.835 -4.830 18.927 1.00 97.19 73 ALA A N 1
ATOM 520 C CA . ALA A 1 73 ? -13.799 -4.911 17.838 1.00 97.19 73 ALA A CA 1
ATOM 521 C C . ALA A 1 73 ? -15.202 -4.560 18.342 1.00 97.19 73 ALA A C 1
ATOM 523 O O . ALA A 1 73 ? -15.596 -4.934 19.449 1.00 97.19 73 ALA A O 1
ATOM 524 N N . THR A 1 74 ? -15.972 -3.840 17.534 1.00 95.12 74 THR A N 1
ATOM 525 C CA . THR A 1 74 ? -17.301 -3.368 17.927 1.00 95.12 74 THR A CA 1
ATOM 526 C C . THR A 1 74 ? -18.418 -3.902 17.045 1.00 95.12 74 THR A C 1
ATOM 528 O O . THR A 1 74 ? -18.190 -4.366 15.928 1.00 95.12 74 THR A O 1
ATOM 531 N N . GLY A 1 75 ? -19.639 -3.869 17.578 1.00 93.12 75 GLY A N 1
ATOM 532 C CA . GLY A 1 75 ? -20.857 -4.154 16.827 1.00 93.12 75 GLY A CA 1
ATOM 533 C C . GLY A 1 75 ? -21.468 -2.916 16.165 1.00 93.12 75 GLY A C 1
ATOM 534 O O . GLY A 1 75 ? -20.932 -1.808 16.205 1.00 93.12 75 GLY A O 1
ATOM 535 N N . GLY A 1 76 ? -22.638 -3.108 15.553 1.00 92.31 76 GLY A N 1
ATOM 536 C CA . GLY A 1 76 ? -23.325 -2.068 14.785 1.00 92.31 76 GLY A CA 1
ATOM 537 C C . GLY A 1 76 ? -23.846 -0.886 15.609 1.00 92.31 76 GLY A C 1
ATOM 538 O O . GLY A 1 76 ? -24.161 0.158 15.045 1.00 92.31 76 GLY A O 1
ATOM 539 N N . LYS A 1 77 ? -23.966 -1.009 16.939 1.00 92.38 77 LYS A N 1
ATOM 540 C CA . LYS A 1 77 ? -24.541 0.060 17.772 1.00 92.38 77 LYS A CA 1
ATOM 541 C C . LYS A 1 77 ? -23.575 1.208 18.037 1.00 92.38 77 LYS A C 1
ATOM 543 O O . LYS A 1 77 ? -24.038 2.277 18.434 1.00 92.38 77 LYS A O 1
ATOM 548 N N . THR A 1 78 ? -22.268 1.009 17.885 1.00 94.12 78 THR A N 1
ATOM 549 C CA . THR A 1 78 ? -21.265 1.982 18.331 1.00 94.12 78 THR A CA 1
ATOM 550 C C . THR A 1 78 ? -21.315 3.268 17.518 1.00 94.12 78 THR A C 1
ATOM 552 O O . THR A 1 78 ? -21.039 3.284 16.329 1.00 94.12 78 THR A O 1
ATOM 555 N N . THR A 1 79 ? -21.643 4.376 18.175 1.00 93.81 79 THR A N 1
ATOM 556 C CA . THR A 1 79 ? -21.734 5.709 17.557 1.00 93.81 79 THR A CA 1
ATOM 557 C C . THR A 1 79 ? -20.524 6.581 17.867 1.00 93.81 79 THR A C 1
ATOM 559 O O . THR A 1 79 ? -20.175 7.456 17.073 1.00 93.81 79 THR A O 1
ATOM 562 N N . THR A 1 80 ? -19.887 6.357 19.019 1.00 95.44 80 THR A N 1
ATOM 563 C CA . THR A 1 80 ? -18.729 7.124 19.478 1.00 95.44 80 THR A CA 1
ATOM 564 C C . THR A 1 80 ? -17.710 6.219 20.162 1.00 95.44 80 THR A C 1
ATOM 566 O O . THR A 1 80 ? -18.074 5.314 20.921 1.00 95.44 80 THR A O 1
ATOM 569 N N . LEU A 1 81 ? -16.433 6.499 19.906 1.00 97.75 81 LEU A N 1
ATOM 570 C CA . LEU A 1 81 ? -15.307 5.960 20.658 1.00 97.75 81 LEU A CA 1
ATOM 571 C C . LEU A 1 81 ? -14.393 7.118 21.075 1.00 97.75 81 LEU A C 1
ATOM 573 O O . LEU A 1 81 ? -13.978 7.909 20.230 1.00 97.75 81 LEU A O 1
ATOM 577 N N . ASP A 1 82 ? -14.118 7.229 22.373 1.00 98.25 82 ASP A N 1
ATOM 578 C CA . ASP A 1 82 ? -13.276 8.280 22.948 1.00 98.25 82 ASP A CA 1
ATOM 579 C C . ASP A 1 82 ? -12.150 7.686 23.806 1.00 98.25 82 ASP A C 1
ATOM 581 O O . ASP A 1 82 ? -12.351 7.305 24.968 1.00 98.25 82 ASP A O 1
ATOM 585 N N . ALA A 1 83 ? -10.960 7.613 23.215 1.00 98.38 83 ALA A N 1
ATOM 586 C CA . ALA A 1 83 ? -9.727 7.198 23.863 1.00 98.38 83 ALA A CA 1
ATOM 587 C C . ALA A 1 83 ? -8.776 8.378 24.128 1.00 98.38 83 ALA A C 1
ATOM 589 O O . ALA A 1 83 ? -7.598 8.158 24.379 1.00 98.38 83 ALA A O 1
ATOM 590 N N . SER A 1 84 ? -9.258 9.628 24.170 1.00 97.75 84 SER A N 1
ATOM 591 C CA . SER A 1 84 ? -8.387 10.820 24.201 1.00 97.75 84 SER A CA 1
ATOM 592 C C . SER A 1 84 ? -7.473 10.949 25.431 1.00 97.75 84 SER A C 1
ATOM 594 O O . SER A 1 84 ? -6.665 11.867 25.519 1.00 97.75 84 SER A O 1
ATOM 596 N N . SER A 1 85 ? -7.651 10.102 26.450 1.00 96.19 85 SER A N 1
ATOM 597 C CA . SER A 1 85 ? -6.800 10.029 27.651 1.00 96.19 85 SER A CA 1
ATOM 598 C C . SER A 1 85 ? -6.067 8.688 27.774 1.00 96.19 85 SER A C 1
ATOM 600 O O . SER A 1 85 ? -5.585 8.347 28.856 1.00 96.19 85 SER A O 1
ATOM 602 N N . PHE A 1 86 ? -6.069 7.883 26.717 1.00 98.31 86 PHE A N 1
ATOM 603 C CA . PHE A 1 86 ? -5.469 6.562 26.679 1.00 98.31 86 PHE A CA 1
ATOM 604 C C . PHE A 1 86 ? -3.973 6.669 26.371 1.00 98.31 86 PHE A C 1
ATOM 606 O O . PHE A 1 86 ? -3.567 7.384 25.463 1.00 98.31 86 PHE A O 1
ATOM 613 N N . GLY A 1 87 ? -3.142 5.997 27.165 1.00 97.19 87 GLY A N 1
ATOM 614 C CA . GLY A 1 87 ? -1.688 5.991 27.010 1.00 97.19 87 GLY A CA 1
ATOM 615 C C . GLY A 1 87 ? -1.129 4.756 26.301 1.00 97.19 87 GLY A C 1
ATOM 616 O O . GLY A 1 87 ? 0.062 4.738 26.008 1.00 97.19 87 GLY A O 1
ATOM 617 N N . GLY A 1 88 ? -1.943 3.717 26.084 1.00 97.75 88 GLY A N 1
ATOM 618 C CA . GLY A 1 88 ? -1.551 2.537 25.307 1.00 97.75 88 GLY A CA 1
ATOM 619 C C . GLY A 1 88 ? -1.843 2.718 23.816 1.00 97.75 88 GLY A C 1
ATOM 620 O O . GLY A 1 88 ? -2.473 3.695 23.431 1.00 97.75 88 GLY A O 1
ATOM 621 N N . ALA A 1 89 ? -1.424 1.752 22.998 1.00 98.19 89 ALA A N 1
ATOM 622 C CA . ALA A 1 89 ? -1.838 1.669 21.597 1.00 98.19 89 ALA A CA 1
ATOM 623 C C . ALA A 1 89 ? -3.222 1.010 21.477 1.00 98.19 89 ALA A C 1
ATOM 625 O O . ALA A 1 89 ? -3.475 -0.046 22.079 1.00 98.19 89 ALA A O 1
ATOM 626 N N . LEU A 1 90 ? -4.111 1.634 20.711 1.00 98.62 90 LEU A N 1
ATOM 627 C CA . LEU A 1 90 ? -5.466 1.182 20.423 1.00 98.62 90 LEU A CA 1
ATOM 628 C C . LEU A 1 90 ? -5.531 0.563 19.023 1.00 98.62 90 LEU A C 1
ATOM 630 O O . LEU A 1 90 ? -5.183 1.203 18.043 1.00 98.62 90 LEU A O 1
ATOM 634 N N . ASP A 1 91 ? -6.046 -0.659 18.916 1.00 98.56 91 ASP A N 1
ATOM 635 C CA . ASP A 1 91 ? -6.439 -1.295 17.653 1.00 98.56 91 ASP A CA 1
ATOM 636 C C . ASP A 1 91 ? -7.963 -1.476 17.658 1.00 98.56 91 ASP A C 1
ATOM 638 O O . ASP A 1 91 ? -8.492 -2.441 18.221 1.00 98.56 91 ASP A O 1
ATOM 642 N N . ALA A 1 92 ? -8.683 -0.489 17.125 1.00 98.38 92 ALA A N 1
ATOM 643 C CA . ALA A 1 92 ? -10.139 -0.428 17.143 1.00 98.38 92 ALA A CA 1
ATOM 644 C C . ALA A 1 92 ? -10.734 -0.847 15.793 1.00 98.38 92 ALA A C 1
ATOM 646 O O . ALA A 1 92 ? -10.578 -0.146 14.794 1.00 98.38 92 ALA A O 1
ATOM 647 N N . ASP A 1 93 ? -11.499 -1.939 15.770 1.00 97.75 93 ASP A N 1
ATOM 648 C CA . ASP A 1 93 ? -12.322 -2.325 14.622 1.00 97.75 93 ASP A CA 1
ATOM 649 C C . ASP A 1 93 ? -13.772 -1.860 14.818 1.00 97.75 93 ASP A C 1
ATOM 651 O O . ASP A 1 93 ? -14.568 -2.447 15.555 1.00 97.75 93 ASP A O 1
ATOM 655 N N . LEU A 1 94 ? -14.111 -0.765 14.143 1.00 96.38 94 LEU A N 1
ATOM 656 C CA . LEU A 1 94 ? -15.433 -0.144 14.108 1.00 96.38 94 LEU A CA 1
ATOM 657 C C . LEU A 1 94 ? -16.156 -0.432 12.784 1.00 96.38 94 LEU A C 1
ATOM 659 O O . LEU A 1 94 ? -17.163 0.206 12.474 1.00 96.38 94 LEU A O 1
ATOM 663 N N . SER A 1 95 ? -15.665 -1.384 11.981 1.00 94.62 95 SER A N 1
ATOM 664 C CA . SER A 1 95 ? -16.154 -1.603 10.615 1.00 94.62 95 SER A CA 1
ATOM 665 C C . SER A 1 95 ? -17.590 -2.113 10.520 1.00 94.62 95 SER A C 1
ATOM 667 O O . SER A 1 95 ? -18.230 -1.937 9.482 1.00 94.62 95 SER A O 1
ATOM 669 N N . ALA A 1 96 ? -18.122 -2.692 11.598 1.00 93.62 96 ALA A N 1
ATOM 670 C CA . ALA A 1 96 ? -19.517 -3.110 11.680 1.00 93.62 96 ALA A CA 1
ATOM 671 C C . ALA A 1 96 ? -20.492 -1.951 11.964 1.00 93.62 96 ALA A C 1
ATOM 673 O O . ALA A 1 96 ? -21.697 -2.130 11.783 1.00 93.62 96 ALA A O 1
ATOM 674 N N . SER A 1 97 ? -20.006 -0.787 12.414 1.00 92.38 97 SER A N 1
ATOM 675 C CA . SER A 1 97 ? -20.863 0.352 12.750 1.00 92.38 97 SER A CA 1
ATOM 676 C C . SER A 1 97 ? -21.323 1.123 11.515 1.00 92.38 97 SER A C 1
ATOM 678 O O . SER A 1 97 ? -20.524 1.568 10.690 1.00 92.38 97 SER A O 1
ATOM 680 N N . ASP A 1 98 ? -22.635 1.339 11.425 1.00 87.69 98 ASP A N 1
ATOM 681 C CA . ASP A 1 98 ? -23.285 2.152 10.398 1.00 87.69 98 ASP A CA 1
ATOM 682 C C . ASP A 1 98 ? -23.641 3.574 10.866 1.00 87.69 98 ASP A C 1
ATOM 684 O O . ASP A 1 98 ? -24.128 4.380 10.075 1.00 87.69 98 ASP A O 1
ATOM 688 N N . LYS A 1 99 ? -23.391 3.894 12.143 1.00 87.38 99 LYS A N 1
ATOM 689 C CA . LYS A 1 99 ? -23.791 5.154 12.806 1.00 87.38 99 LYS A CA 1
ATOM 690 C C . LYS A 1 99 ? -22.629 5.875 13.481 1.00 87.38 99 LYS A C 1
ATOM 692 O O . LYS A 1 99 ? -22.837 6.716 14.360 1.00 87.38 99 LYS A O 1
ATOM 697 N N . LEU A 1 100 ? -21.406 5.501 13.132 1.00 91.81 100 LEU A N 1
ATOM 698 C CA . LEU A 1 100 ? -20.207 6.081 13.707 1.00 91.81 100 LEU A CA 1
ATOM 699 C C . LEU A 1 100 ? -20.133 7.578 13.365 1.00 91.81 100 LEU A C 1
ATOM 701 O O . LEU A 1 100 ? -20.229 7.963 12.207 1.00 91.81 100 LEU A O 1
ATOM 705 N N . ASN A 1 101 ? -19.978 8.433 14.370 1.00 90.69 101 ASN A N 1
ATOM 706 C CA . ASN A 1 101 ? -19.902 9.884 14.168 1.00 90.69 101 ASN A CA 1
ATOM 707 C C . ASN A 1 101 ? -18.496 10.409 14.447 1.00 90.69 101 ASN A C 1
ATOM 709 O O . ASN A 1 101 ? -17.924 11.147 13.645 1.00 90.69 101 ASN A O 1
ATOM 713 N N . THR A 1 102 ? -17.944 10.026 15.599 1.00 93.38 102 THR A N 1
ATOM 714 C CA . THR A 1 102 ? -16.665 10.534 16.094 1.00 93.38 102 THR A CA 1
ATOM 715 C C . THR A 1 102 ? -15.828 9.409 16.673 1.00 93.38 102 THR A C 1
ATOM 717 O O . THR A 1 102 ? -16.324 8.630 17.495 1.00 93.38 102 THR A O 1
ATOM 720 N N . VAL A 1 103 ? -14.551 9.389 16.311 1.00 96.81 103 VAL A N 1
ATOM 721 C CA . VAL A 1 103 ? -13.544 8.506 16.896 1.00 96.81 103 VAL A CA 1
ATOM 722 C C . VAL A 1 103 ? -12.367 9.350 17.349 1.00 96.81 103 VAL A C 1
ATOM 724 O O . VAL A 1 103 ? -11.905 10.202 16.592 1.00 96.81 103 VAL A O 1
ATOM 727 N N . LYS A 1 104 ? -11.900 9.113 18.572 1.00 97.88 104 LYS A N 1
ATOM 728 C CA . LYS A 1 104 ? -10.654 9.678 19.084 1.00 97.88 104 LYS A CA 1
ATOM 729 C C . LYS A 1 104 ? -9.752 8.564 19.585 1.00 97.88 104 LYS A C 1
ATOM 731 O O . LYS A 1 104 ? -10.191 7.800 20.448 1.00 97.88 104 LYS A O 1
ATOM 736 N N . GLY A 1 105 ? -8.538 8.497 19.057 1.00 98.19 105 GLY A N 1
ATOM 737 C CA . GLY A 1 105 ? -7.430 7.757 19.643 1.00 98.19 105 GLY A CA 1
ATOM 738 C C . GLY A 1 105 ? -6.854 8.469 20.872 1.00 98.19 105 GLY A C 1
ATOM 739 O O . GLY A 1 105 ? -7.446 9.418 21.398 1.00 98.19 105 GLY A O 1
ATOM 740 N N . GLY A 1 106 ? -5.747 7.940 21.373 1.00 97.81 106 GLY A N 1
ATOM 741 C CA . GLY A 1 106 ? -5.008 8.367 22.549 1.00 97.81 106 GLY A CA 1
ATOM 742 C C . GLY A 1 106 ? -3.598 8.838 22.200 1.00 97.81 106 GLY A C 1
ATOM 743 O O . GLY A 1 106 ? -3.406 9.600 21.268 1.00 97.81 106 GLY A O 1
ATOM 744 N N . ASN A 1 107 ? -2.616 8.455 23.017 1.00 96.81 107 ASN A N 1
ATOM 745 C CA . ASN A 1 107 ? -1.215 8.872 22.871 1.00 96.81 107 ASN A CA 1
ATOM 746 C C . ASN A 1 107 ? -0.302 7.779 22.277 1.00 96.81 107 ASN A C 1
ATOM 748 O O . ASN A 1 107 ? 0.919 7.958 22.234 1.00 96.81 107 ASN A O 1
ATOM 752 N N . GLY A 1 108 ? -0.857 6.602 21.981 1.00 97.50 108 GLY A N 1
ATOM 753 C CA . GLY A 1 108 ? -0.136 5.499 21.353 1.00 97.50 108 GLY A CA 1
ATOM 754 C C . GLY A 1 108 ? -0.178 5.606 19.831 1.00 97.50 108 GLY A C 1
ATOM 755 O O . GLY A 1 108 ? -0.839 6.471 19.289 1.00 97.50 108 GLY A O 1
ATOM 756 N N . ASN A 1 109 ? 0.514 4.700 19.138 1.00 98.19 109 ASN A N 1
ATOM 757 C CA . ASN A 1 109 ? 0.314 4.550 17.695 1.00 98.19 109 ASN A CA 1
ATOM 758 C C . ASN A 1 109 ? -0.972 3.755 17.478 1.00 98.19 109 ASN A C 1
ATOM 760 O O . ASN A 1 109 ? -0.974 2.526 17.633 1.00 98.19 109 ASN A O 1
ATOM 764 N N . ASP A 1 110 ? -2.045 4.457 17.163 1.00 98.69 110 ASP A N 1
ATOM 765 C CA . ASP A 1 110 ? -3.379 3.901 17.118 1.00 98.69 110 ASP A CA 1
ATOM 766 C C . ASP A 1 110 ? -3.772 3.482 15.705 1.00 98.69 110 ASP A C 1
ATOM 768 O O . ASP A 1 110 ? -3.430 4.097 14.695 1.00 98.69 110 ASP A O 1
ATOM 772 N N . LYS A 1 111 ? -4.533 2.395 15.637 1.00 98.62 111 LYS A N 1
ATOM 773 C CA . LYS A 1 111 ? -5.118 1.860 14.419 1.00 98.62 111 LYS A CA 1
ATOM 774 C C . LYS A 1 111 ? -6.629 1.857 14.547 1.00 98.62 111 LYS A C 1
ATOM 776 O O . LYS A 1 111 ? -7.202 1.165 15.384 1.00 98.62 111 LYS A O 1
ATOM 781 N N . ILE A 1 112 ? -7.286 2.608 13.677 1.00 98.12 112 ILE A N 1
ATOM 782 C CA . ILE A 1 112 ? -8.735 2.775 13.668 1.00 98.12 112 ILE A CA 1
ATOM 783 C C . ILE A 1 112 ? -9.259 2.214 12.351 1.00 98.12 112 ILE A C 1
ATOM 785 O O . ILE A 1 112 ? -8.942 2.729 11.287 1.00 98.12 112 ILE A O 1
ATOM 789 N N . THR A 1 113 ? -10.078 1.168 12.399 1.00 97.19 113 THR A N 1
ATOM 790 C CA . THR A 1 113 ? -10.710 0.574 11.214 1.00 97.19 113 THR A CA 1
ATOM 791 C C . THR A 1 113 ? -12.184 0.955 11.155 1.00 97.19 113 THR A C 1
ATOM 793 O O . THR A 1 113 ? -12.924 0.714 12.103 1.00 97.19 113 THR A O 1
ATOM 796 N N . ILE A 1 114 ? -12.634 1.511 10.031 1.00 94.94 114 ILE A N 1
ATOM 797 C CA . ILE A 1 114 ? -14.032 1.892 9.784 1.00 94.94 114 ILE A CA 1
ATOM 798 C C . ILE A 1 114 ? -14.600 1.183 8.550 1.00 94.94 114 ILE A C 1
ATOM 800 O O . ILE A 1 114 ? -13.866 0.711 7.679 1.00 94.94 114 ILE A O 1
ATOM 804 N N . GLY A 1 115 ? -15.929 1.103 8.489 1.00 90.31 115 GLY A N 1
ATOM 805 C CA . GLY A 1 115 ? -16.669 0.398 7.445 1.00 90.31 115 GLY A CA 1
ATOM 806 C C . GLY A 1 115 ? -17.229 1.315 6.359 1.00 90.31 115 GLY A C 1
ATOM 807 O O . GLY A 1 115 ? -16.925 2.503 6.273 1.00 90.31 115 GLY A O 1
ATOM 808 N N . THR A 1 116 ? -18.105 0.746 5.533 1.00 73.25 116 THR A N 1
ATOM 809 C CA . THR A 1 116 ? -18.613 1.345 4.286 1.00 73.25 116 THR A CA 1
ATOM 810 C C . THR A 1 116 ? -19.635 2.460 4.469 1.00 73.25 116 THR A C 1
ATOM 812 O O . THR A 1 116 ? -19.873 3.231 3.544 1.00 73.25 116 THR A O 1
ATOM 815 N N . ASN A 1 117 ? -20.274 2.527 5.636 1.00 65.12 117 ASN A N 1
ATOM 816 C CA . ASN A 1 117 ? -21.492 3.315 5.838 1.00 65.12 117 ASN A CA 1
ATOM 817 C C . ASN A 1 117 ? -21.231 4.696 6.452 1.00 65.12 117 ASN A C 1
ATOM 819 O O . ASN A 1 117 ? -22.167 5.466 6.651 1.00 65.12 117 ASN A O 1
ATOM 823 N N . VAL A 1 118 ? -19.967 5.033 6.722 1.00 60.84 118 VAL A N 1
ATOM 824 C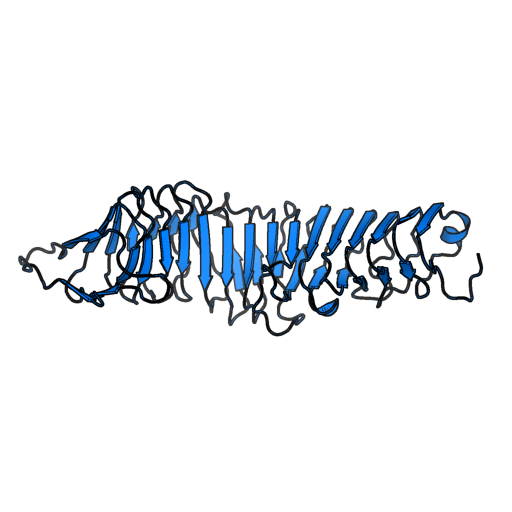 CA . VAL A 1 118 ? -19.599 6.248 7.451 1.00 60.84 118 VAL A CA 1
ATOM 825 C C . VAL A 1 118 ? -19.036 7.304 6.505 1.00 60.84 118 VAL A C 1
ATOM 827 O O . VAL A 1 118 ? -17.840 7.595 6.473 1.00 60.84 118 VAL A O 1
ATOM 830 N N . ALA A 1 119 ? -19.906 7.883 5.678 1.00 67.19 119 ALA A N 1
ATOM 831 C CA . ALA A 1 119 ? -19.513 9.042 4.891 1.00 67.19 119 ALA A CA 1
ATOM 832 C C . ALA A 1 119 ? -19.184 10.205 5.843 1.00 67.19 119 ALA A C 1
ATOM 834 O O . ALA A 1 119 ? -20.050 10.678 6.574 1.00 67.19 119 ALA A O 1
ATOM 835 N N . ASN A 1 120 ? -17.944 10.698 5.780 1.00 76.50 120 ASN A N 1
ATOM 836 C CA . ASN A 1 120 ? -17.496 11.921 6.459 1.00 76.50 120 ASN A CA 1
ATOM 837 C C . ASN A 1 120 ? -17.411 11.825 7.993 1.00 76.50 120 ASN A C 1
ATOM 839 O O . ASN A 1 120 ? -17.732 12.785 8.691 1.00 76.50 120 ASN A O 1
ATOM 843 N N . VAL A 1 121 ? -16.950 10.686 8.515 1.00 87.75 121 VAL A N 1
ATOM 844 C CA . VAL A 1 121 ? -16.613 10.539 9.939 1.00 87.75 121 VAL A CA 1
ATOM 845 C C . VAL A 1 121 ? -15.537 11.543 10.376 1.00 87.75 121 VAL A C 1
ATOM 847 O O . VAL A 1 121 ? -14.639 11.895 9.601 1.00 87.75 121 VAL A O 1
ATOM 850 N N . ASN A 1 122 ? -15.624 11.987 11.631 1.00 92.38 122 ASN A N 1
ATOM 851 C CA . ASN A 1 122 ? -14.570 12.736 12.305 1.00 92.38 122 ASN A CA 1
ATOM 852 C C . ASN A 1 122 ? -13.655 11.757 13.044 1.00 92.38 122 ASN A C 1
ATOM 854 O O . ASN A 1 122 ? -14.083 11.131 14.017 1.00 92.38 122 ASN A O 1
ATOM 858 N N . VAL A 1 123 ? -12.413 11.634 12.586 1.00 95.12 123 VAL A N 1
ATOM 859 C CA . VAL A 1 123 ? -11.401 10.775 13.205 1.00 95.12 123 VAL A CA 1
ATOM 860 C C . VAL A 1 123 ? -10.240 11.644 13.656 1.00 95.12 123 VAL A C 1
ATOM 862 O O . VAL A 1 123 ? -9.664 12.380 12.858 1.00 95.12 123 VAL A O 1
ATOM 865 N N . ASP A 1 124 ? -9.926 11.554 14.939 1.00 96.81 124 ASP A N 1
ATOM 866 C CA . ASP A 1 124 ? -8.738 12.137 15.552 1.00 96.81 124 ASP A CA 1
ATOM 867 C C . ASP A 1 124 ? -7.858 10.983 16.041 1.00 96.81 124 ASP A C 1
ATOM 869 O O . ASP A 1 124 ? -8.335 10.185 16.848 1.00 96.81 124 ASP A O 1
ATOM 873 N N . GLY A 1 125 ? -6.635 10.835 15.533 1.00 97.38 125 GLY A N 1
ATOM 874 C CA . GLY A 1 125 ? -5.718 9.793 16.017 1.00 97.38 125 GLY A CA 1
ATO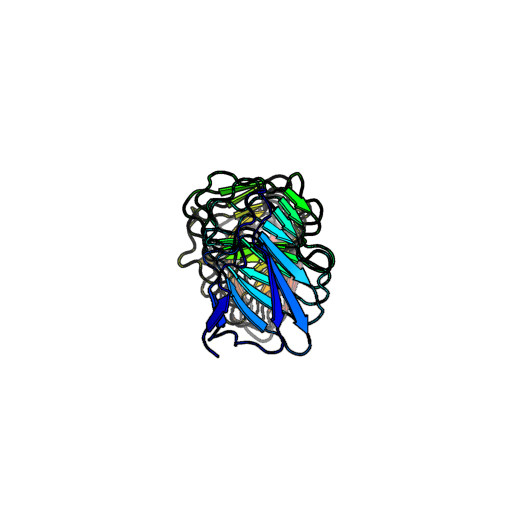M 875 C C . GLY A 1 125 ? -5.172 10.090 17.413 1.00 97.38 125 GLY A C 1
ATOM 876 O O . GLY A 1 125 ? -4.957 9.173 18.195 1.00 97.38 125 GLY A O 1
ATOM 877 N N . GLY A 1 126 ? -5.119 11.369 17.797 1.00 97.50 126 GLY A N 1
ATOM 878 C CA . GLY A 1 126 ? -4.494 11.809 19.036 1.00 97.50 126 GLY A CA 1
ATOM 879 C C . GLY A 1 126 ? -3.009 12.115 18.845 1.00 97.50 126 GLY A C 1
ATOM 880 O O . GLY A 1 126 ? -2.653 12.924 17.999 1.00 97.50 126 GLY A O 1
ATOM 881 N N . ALA A 1 127 ? -2.141 11.592 19.700 1.00 96.44 127 ALA A N 1
ATOM 882 C CA . ALA A 1 127 ? -0.698 11.739 19.551 1.00 96.44 127 ALA A CA 1
ATOM 883 C C . ALA A 1 127 ? -0.090 10.380 19.220 1.00 96.44 127 ALA A C 1
ATOM 885 O O . ALA A 1 127 ? -0.409 9.407 19.882 1.00 96.44 127 ALA A O 1
ATOM 886 N N . GLY A 1 128 ? 0.866 10.339 18.298 1.00 96.81 128 GLY A N 1
ATOM 887 C CA . GLY A 1 128 ? 1.432 9.081 17.826 1.00 96.81 128 GLY A CA 1
ATOM 888 C C . GLY A 1 128 ? 1.627 9.129 16.320 1.00 96.81 128 GLY A C 1
ATOM 889 O O . GLY A 1 128 ? 1.563 10.200 15.723 1.00 96.81 128 GLY A O 1
ATOM 890 N N . ASN A 1 129 ? 1.921 7.971 15.733 1.00 97.19 129 ASN A N 1
ATOM 891 C CA . ASN A 1 129 ? 1.805 7.761 14.294 1.00 97.19 129 ASN A CA 1
ATOM 892 C C . ASN A 1 129 ? 0.569 6.894 14.056 1.00 97.19 129 ASN A C 1
ATOM 894 O O . ASN A 1 129 ? 0.634 5.672 14.243 1.00 97.19 129 ASN A O 1
ATOM 898 N N . ASP A 1 130 ? -0.525 7.525 13.651 1.00 98.31 130 ASP A N 1
ATOM 899 C CA . ASP A 1 130 ? -1.846 6.911 13.658 1.00 98.31 130 ASP A CA 1
ATOM 900 C C . ASP A 1 130 ? -2.297 6.480 12.254 1.00 98.31 130 ASP A C 1
ATOM 902 O O . ASP A 1 130 ? -2.015 7.125 11.235 1.00 98.31 130 ASP A O 1
ATOM 906 N N . GLU A 1 131 ? -3.014 5.355 12.193 1.00 98.19 131 GLU A N 1
ATOM 907 C CA . GLU A 1 131 ? -3.534 4.752 10.967 1.00 98.19 131 GLU A CA 1
ATOM 908 C C . GLU A 1 131 ? -5.067 4.707 10.971 1.00 98.19 131 GLU A C 1
ATOM 910 O O . GLU A 1 131 ? -5.692 4.062 11.816 1.00 98.19 131 GLU A O 1
ATOM 915 N N . LEU A 1 132 ? -5.680 5.286 9.936 1.00 96.94 132 LEU A N 1
ATOM 916 C CA . LEU A 1 132 ? -7.073 5.022 9.585 1.00 96.94 132 LEU A CA 1
ATOM 917 C C . LEU A 1 132 ? -7.156 3.962 8.483 1.00 96.94 132 LEU A C 1
ATOM 919 O O . LEU A 1 132 ? -6.694 4.180 7.365 1.00 96.94 132 LEU A O 1
ATOM 923 N N . VAL A 1 133 ? -7.842 2.854 8.745 1.00 97.00 133 VAL A N 1
ATOM 924 C CA . VAL A 1 133 ? -8.196 1.844 7.743 1.00 97.00 133 VAL A CA 1
ATOM 925 C C . VAL A 1 133 ? -9.657 2.002 7.334 1.00 97.00 133 VAL A C 1
ATOM 927 O O . VAL A 1 133 ? -10.560 1.954 8.165 1.00 97.00 133 VAL A O 1
ATOM 930 N N . ILE A 1 134 ? -9.912 2.138 6.037 1.00 94.88 134 ILE A N 1
ATOM 931 C CA . ILE A 1 134 ? -11.253 2.172 5.450 1.00 94.88 134 ILE A CA 1
ATOM 932 C C . ILE A 1 134 ? -11.486 0.847 4.731 1.00 94.88 134 ILE A C 1
ATOM 934 O O . ILE A 1 134 ? -10.873 0.578 3.697 1.00 94.88 134 ILE A O 1
ATOM 938 N N . LYS A 1 135 ? -12.380 0.021 5.274 1.00 93.38 135 LYS A N 1
ATOM 939 C CA . LYS A 1 135 ? -12.594 -1.351 4.812 1.00 93.38 135 LYS A CA 1
ATOM 940 C C . LYS A 1 135 ? -13.803 -1.473 3.887 1.00 93.38 135 LYS A C 1
ATOM 942 O O . LYS A 1 135 ? -14.915 -1.078 4.234 1.00 93.38 135 LYS A O 1
ATOM 947 N N . GLY A 1 136 ? -13.588 -2.081 2.723 1.00 89.88 136 GLY A N 1
ATOM 948 C CA . GLY A 1 136 ? -14.628 -2.536 1.802 1.00 89.88 136 GLY A CA 1
ATOM 949 C C . GLY A 1 136 ? -15.452 -1.431 1.143 1.00 89.88 136 GLY A C 1
ATOM 950 O O . GLY A 1 136 ? -16.593 -1.696 0.773 1.00 89.88 136 GLY A O 1
ATOM 951 N N . SER A 1 137 ? -14.920 -0.211 1.007 1.00 88.44 137 SER A N 1
ATOM 952 C CA . SER A 1 137 ? -15.686 0.987 0.628 1.00 88.44 137 SER A CA 1
ATOM 953 C C . SER A 1 137 ? -16.636 0.761 -0.561 1.00 88.44 137 SER A C 1
ATOM 955 O O . SER A 1 137 ? -16.244 0.275 -1.625 1.00 88.44 137 SER A O 1
ATOM 957 N N . THR A 1 138 ? -17.900 1.142 -0.390 1.00 90.00 138 THR A N 1
ATOM 958 C CA . THR A 1 138 ? -18.934 1.140 -1.442 1.00 90.00 138 THR A CA 1
ATOM 959 C C . THR A 1 138 ? -19.205 2.547 -1.983 1.00 90.00 138 THR A C 1
ATOM 961 O O . THR A 1 138 ? -19.987 2.716 -2.918 1.00 90.00 138 THR A O 1
ATOM 964 N N . ALA A 1 139 ? -18.575 3.567 -1.394 1.00 87.62 139 ALA A N 1
ATOM 965 C CA . ALA A 1 139 ? -18.826 4.963 -1.706 1.00 87.62 139 ALA A CA 1
ATOM 966 C C . ALA A 1 139 ? -18.099 5.399 -2.984 1.00 87.62 139 ALA A C 1
ATOM 968 O O . ALA A 1 139 ? -16.930 5.081 -3.188 1.00 87.62 139 ALA A O 1
ATOM 969 N N . GLY A 1 140 ? -18.768 6.218 -3.802 1.00 90.81 140 GLY A N 1
ATOM 970 C CA . GLY A 1 140 ? -18.125 6.881 -4.942 1.00 90.81 140 GLY A CA 1
ATOM 971 C C . GLY A 1 140 ? -17.158 7.996 -4.524 1.00 90.81 140 GLY A C 1
ATOM 972 O O . GLY A 1 140 ? -16.206 8.326 -5.230 1.00 90.81 140 GLY A O 1
ATOM 973 N N . THR A 1 141 ? -17.386 8.611 -3.362 1.00 90.88 141 THR A N 1
ATOM 974 C CA . THR A 1 141 ? -16.518 9.650 -2.799 1.00 90.88 141 THR A CA 1
ATOM 975 C C . THR A 1 141 ? -16.521 9.575 -1.278 1.00 90.88 141 THR A C 1
ATOM 977 O O . THR A 1 141 ? -17.582 9.427 -0.675 1.00 90.88 141 THR A O 1
ATOM 980 N N . LEU A 1 142 ? -15.346 9.719 -0.666 1.00 90.31 142 LEU A N 1
ATOM 981 C CA . LEU A 1 142 ? -15.164 9.838 0.779 1.00 90.31 142 LEU A CA 1
ATOM 982 C C . LEU A 1 142 ? -14.407 11.126 1.111 1.00 90.31 142 LEU A C 1
ATOM 984 O O . LEU A 1 142 ? -13.379 11.419 0.504 1.00 90.31 142 LEU A O 1
ATOM 988 N N . GLN A 1 143 ? -14.923 11.877 2.085 1.00 89.38 143 GLN A N 1
ATOM 989 C CA . GLN A 1 143 ? -14.333 13.108 2.622 1.00 89.38 143 GLN A CA 1
ATOM 990 C C . GLN A 1 143 ? -14.301 13.057 4.159 1.00 89.38 143 GLN A C 1
ATOM 992 O O . GLN A 1 143 ? -14.994 13.836 4.822 1.00 89.38 143 GLN A O 1
ATOM 997 N N . PRO A 1 144 ? -13.554 12.114 4.762 1.00 88.31 144 PRO A N 1
ATOM 998 C CA . PRO A 1 144 ? -13.432 12.082 6.212 1.00 88.31 144 PRO A CA 1
ATOM 999 C C . PRO A 1 144 ? -12.762 13.365 6.722 1.00 88.31 144 PRO A C 1
ATOM 1001 O O . PRO A 1 144 ? -11.906 13.954 6.057 1.00 88.31 144 PRO A O 1
ATOM 1004 N N . THR A 1 145 ? -13.161 13.810 7.912 1.00 90.88 145 THR A N 1
ATOM 1005 C CA . THR A 1 145 ? -12.435 14.870 8.619 1.00 90.88 145 THR A CA 1
ATOM 1006 C C . THR A 1 145 ? -11.409 14.188 9.505 1.00 90.88 145 THR A C 1
ATOM 1008 O O . THR A 1 145 ? -11.784 13.565 10.495 1.00 90.88 145 THR A O 1
ATOM 1011 N N . LEU A 1 146 ? -10.140 14.276 9.114 1.00 93.12 146 LEU A N 1
ATOM 1012 C CA . LEU A 1 146 ? -9.031 13.629 9.807 1.00 93.12 146 LEU A CA 1
ATOM 1013 C C . LEU A 1 146 ? -8.202 14.671 10.549 1.00 93.12 146 LEU A C 1
ATOM 1015 O O . LEU A 1 146 ? -7.938 15.752 10.026 1.00 93.12 146 LEU A O 1
ATOM 1019 N N . THR A 1 147 ? -7.792 14.354 11.764 1.00 94.50 147 THR A N 1
ATOM 1020 C CA . THR A 1 147 ? -6.859 15.151 12.563 1.00 94.50 147 THR A CA 1
ATOM 1021 C C . THR A 1 147 ? -5.879 14.186 13.210 1.00 94.50 147 THR A C 1
ATOM 1023 O O . THR A 1 147 ? -6.306 13.124 13.644 1.00 94.50 147 THR A O 1
ATOM 1026 N N . ASN A 1 148 ? -4.586 14.522 13.220 1.00 95.81 148 ASN A N 1
ATOM 1027 C CA . ASN A 1 148 ? -3.535 13.640 13.741 1.00 95.81 148 ASN A CA 1
ATOM 1028 C C . ASN A 1 148 ? -3.646 12.208 13.183 1.00 95.81 148 ASN A C 1
ATOM 1030 O O . ASN A 1 148 ? -3.802 11.249 13.920 1.00 95.81 148 ASN A O 1
ATOM 1034 N N . ILE A 1 149 ? -3.743 12.093 11.860 1.00 96.50 149 ILE A N 1
ATOM 1035 C CA . ILE A 1 149 ? -3.688 10.810 11.162 1.00 96.50 149 ILE A CA 1
ATOM 1036 C C . ILE A 1 149 ? -2.590 10.954 10.124 1.00 96.50 149 ILE A C 1
ATOM 1038 O O . ILE A 1 149 ? -2.680 11.817 9.247 1.00 96.50 149 ILE A O 1
ATOM 1042 N N . GLU A 1 150 ? -1.579 10.102 10.209 1.00 96.81 150 GLU A N 1
ATOM 1043 C CA . GLU A 1 150 ? -0.415 10.142 9.324 1.00 96.81 150 GLU A CA 1
ATOM 1044 C C . GLU A 1 150 ? -0.589 9.172 8.155 1.00 96.81 150 GLU A C 1
ATOM 1046 O O . GLU A 1 150 ? -0.105 9.434 7.046 1.00 96.81 150 GLU A O 1
ATOM 1051 N N . LYS A 1 151 ? -1.331 8.080 8.388 1.00 97.00 151 LYS A N 1
ATOM 1052 C CA . LYS A 1 151 ? -1.541 7.002 7.426 1.00 97.00 151 LYS A CA 1
ATOM 1053 C C . LYS A 1 151 ? -3.018 6.716 7.177 1.00 97.00 151 LYS A C 1
ATOM 1055 O O . LYS A 1 151 ? -3.798 6.512 8.104 1.00 97.00 151 LYS A O 1
ATOM 1060 N N . VAL A 1 152 ? -3.393 6.601 5.903 1.00 96.31 152 VAL A N 1
ATOM 1061 C CA . VAL A 1 152 ? -4.710 6.085 5.502 1.00 96.31 152 VAL A CA 1
ATOM 1062 C C . VAL A 1 152 ? -4.551 4.842 4.637 1.00 96.31 152 VAL A C 1
ATOM 1064 O O . VAL A 1 152 ? -3.867 4.859 3.616 1.00 96.31 152 VAL A O 1
ATOM 1067 N N . THR A 1 153 ? -5.238 3.769 5.011 1.00 96.38 153 THR A N 1
ATOM 1068 C CA . THR A 1 153 ? -5.262 2.508 4.272 1.00 96.38 153 THR A CA 1
ATOM 1069 C C . THR A 1 153 ? -6.646 2.261 3.692 1.00 96.38 153 THR A C 1
ATOM 1071 O O . THR A 1 153 ? -7.630 2.178 4.423 1.00 96.38 153 THR A O 1
ATOM 1074 N N . ILE A 1 154 ? -6.735 2.094 2.374 1.00 95.69 154 ILE A N 1
ATOM 1075 C CA . ILE A 1 154 ? -7.938 1.583 1.714 1.00 95.69 154 ILE A CA 1
ATOM 1076 C C . ILE A 1 154 ? -7.811 0.066 1.608 1.00 95.69 154 ILE A C 1
ATOM 1078 O O . ILE A 1 154 ? -6.994 -0.441 0.840 1.00 95.69 154 ILE A O 1
ATOM 1082 N N . ASP A 1 155 ? -8.628 -0.649 2.377 1.00 95.19 155 ASP A N 1
ATOM 1083 C CA . ASP A 1 155 ? -8.689 -2.108 2.388 1.00 95.19 155 ASP A CA 1
ATOM 1084 C C . ASP A 1 155 ? -9.937 -2.591 1.640 1.00 95.19 155 ASP A C 1
ATOM 1086 O O . ASP A 1 155 ? -10.976 -2.912 2.219 1.00 95.19 155 ASP A O 1
ATOM 1090 N N . GLY A 1 156 ? -9.833 -2.588 0.315 1.00 92.44 156 GLY A N 1
ATOM 1091 C CA . GLY A 1 156 ? -10.886 -2.991 -0.602 1.00 92.44 156 GLY A CA 1
ATOM 1092 C C . GLY A 1 156 ? -11.929 -1.918 -0.912 1.00 92.44 156 GLY A C 1
ATOM 1093 O O . GLY A 1 156 ? -12.261 -1.042 -0.112 1.00 92.44 156 GLY A O 1
ATOM 1094 N N . ASN A 1 157 ? -12.471 -2.013 -2.124 1.00 92.56 157 ASN A N 1
ATOM 1095 C CA . ASN A 1 157 ? -13.526 -1.154 -2.645 1.00 92.56 157 ASN A CA 1
ATOM 1096 C C . ASN A 1 157 ? -14.385 -1.907 -3.664 1.00 92.56 157 ASN A C 1
ATOM 1098 O O . ASN A 1 157 ? -13.884 -2.731 -4.423 1.00 92.56 157 ASN A O 1
ATOM 1102 N N . THR A 1 158 ? -15.681 -1.612 -3.707 1.00 90.81 158 THR A N 1
ATOM 1103 C CA . THR A 1 158 ? -16.630 -2.236 -4.651 1.00 90.81 158 THR A CA 1
ATOM 1104 C C . THR A 1 158 ? -17.120 -1.274 -5.735 1.00 90.81 158 THR A C 1
ATOM 1106 O O . THR A 1 158 ? -17.646 -1.718 -6.758 1.00 90.81 158 THR A O 1
ATOM 1109 N N . ALA A 1 159 ? -16.871 0.024 -5.555 1.00 91.88 159 ALA A N 1
ATOM 1110 C CA . ALA A 1 159 ? -17.099 1.089 -6.525 1.00 91.88 159 ALA A CA 1
ATOM 1111 C C . ALA A 1 159 ? -15.803 1.881 -6.770 1.00 91.88 159 ALA A C 1
ATOM 1113 O O . ALA A 1 159 ? -14.871 1.828 -5.961 1.00 91.88 159 ALA A O 1
ATOM 1114 N N . ASP A 1 160 ? -15.753 2.616 -7.882 1.00 93.62 160 ASP A N 1
ATOM 1115 C CA . ASP A 1 160 ? -14.699 3.606 -8.112 1.00 93.62 160 ASP A CA 1
ATOM 1116 C C . ASP A 1 160 ? -14.746 4.645 -6.990 1.00 93.62 160 ASP A C 1
ATOM 1118 O O . ASP A 1 160 ? -15.779 5.276 -6.770 1.00 93.62 160 ASP A O 1
ATOM 1122 N N . LEU A 1 161 ? -13.633 4.814 -6.283 1.00 93.38 161 LEU A N 1
ATOM 1123 C CA . LEU A 1 161 ? -13.562 5.644 -5.088 1.00 93.38 161 LEU A CA 1
ATOM 1124 C C . LEU A 1 161 ? -12.769 6.917 -5.371 1.00 93.38 161 LEU A C 1
ATOM 1126 O O . LEU A 1 161 ? -11.618 6.853 -5.787 1.00 93.38 161 LEU A O 1
ATOM 1130 N N . THR A 1 162 ? -13.343 8.073 -5.059 1.00 93.50 162 THR A N 1
ATOM 1131 C CA . THR A 1 162 ? -12.579 9.312 -4.870 1.00 93.50 162 THR A CA 1
ATOM 1132 C C . THR A 1 162 ? -12.358 9.544 -3.379 1.00 93.50 162 THR A C 1
ATOM 1134 O O . THR A 1 162 ? -13.303 9.851 -2.655 1.00 93.50 162 THR A O 1
ATOM 1137 N N . LEU A 1 163 ? -11.126 9.401 -2.904 1.00 92.69 163 LEU A N 1
ATOM 1138 C CA . LEU A 1 163 ? -10.735 9.786 -1.554 1.00 92.69 163 LEU A CA 1
ATOM 1139 C C . LEU A 1 163 ? -10.291 11.247 -1.587 1.00 92.69 163 LEU A C 1
ATOM 1141 O O . LEU A 1 163 ? -9.368 11.599 -2.318 1.00 92.69 163 LEU A O 1
ATOM 1145 N N . SER A 1 164 ? -10.948 12.110 -0.820 1.00 90.12 164 SER A N 1
ATOM 1146 C CA . SER A 1 164 ? -10.554 13.510 -0.720 1.00 90.12 164 SER A CA 1
ATOM 1147 C C . SER A 1 164 ? -10.046 13.832 0.676 1.00 90.12 164 SER A C 1
ATOM 1149 O O . SER A 1 164 ? -10.779 13.740 1.660 1.00 90.12 164 SER A O 1
ATOM 1151 N N . LEU A 1 165 ? -8.777 14.234 0.729 1.00 88.06 165 LEU A N 1
ATOM 1152 C CA . LEU A 1 165 ? -8.008 14.474 1.950 1.00 88.06 165 LEU A CA 1
ATOM 1153 C C . LEU A 1 165 ? -7.829 15.967 2.240 1.00 88.06 165 LEU A C 1
ATOM 1155 O O . LEU A 1 165 ? -6.970 16.358 3.017 1.00 88.06 165 LEU A O 1
ATOM 1159 N N . LYS A 1 166 ? -8.698 16.814 1.673 1.00 81.12 166 LYS A N 1
ATOM 1160 C CA . LYS A 1 166 ? -8.602 18.285 1.723 1.00 81.12 166 LYS A CA 1
ATOM 1161 C C . LYS A 1 166 ? -8.432 18.882 3.133 1.00 81.12 166 LYS A C 1
ATOM 1163 O O . LYS A 1 166 ? -8.007 20.024 3.255 1.00 81.12 166 LYS A O 1
ATOM 1168 N N . LYS A 1 167 ? -8.839 18.166 4.182 1.00 76.44 167 LYS A N 1
ATOM 1169 C CA . LYS A 1 167 ? -8.759 18.606 5.587 1.00 76.44 167 LYS A CA 1
ATOM 1170 C C . LYS A 1 167 ? -7.786 17.775 6.429 1.00 76.44 167 LYS A C 1
ATOM 1172 O O . LYS A 1 167 ? -7.778 17.921 7.642 1.00 76.44 167 LYS A O 1
ATOM 1177 N N . ALA A 1 168 ? -7.032 16.883 5.800 1.00 84.50 168 ALA A N 1
ATOM 1178 C CA . ALA A 1 168 ? -6.194 15.886 6.443 1.00 84.50 168 ALA A CA 1
ATOM 1179 C C . ALA A 1 168 ? -4.713 16.215 6.199 1.00 84.50 168 ALA A C 1
ATOM 1181 O O . ALA A 1 168 ? -3.996 15.449 5.563 1.00 84.50 168 ALA A O 1
ATOM 1182 N N . GLU A 1 169 ? -4.273 17.390 6.659 1.00 83.81 169 GLU A N 1
ATOM 1183 C CA . GLU A 1 169 ? -2.952 17.950 6.325 1.00 83.81 169 GLU A CA 1
ATOM 1184 C C . GLU A 1 169 ? -1.777 17.064 6.773 1.00 83.81 169 GLU A C 1
ATOM 1186 O O . GLU A 1 169 ? -0.736 17.084 6.117 1.00 83.81 169 GLU A O 1
ATOM 1191 N N . SER A 1 170 ? -1.960 16.273 7.837 1.00 91.56 170 SER A N 1
ATOM 1192 C CA . SER A 1 170 ? -0.959 15.342 8.379 1.00 91.56 170 SER A CA 1
ATOM 1193 C C . SER A 1 170 ? -0.820 14.033 7.595 1.00 91.56 170 SER A C 1
ATOM 1195 O O . SER A 1 170 ? 0.158 13.314 7.796 1.00 91.56 170 SER A O 1
ATOM 1197 N N . VAL A 1 171 ? -1.768 13.703 6.707 1.00 94.25 171 VAL A N 1
ATOM 1198 C CA . VAL A 1 171 ? -1.726 12.432 5.972 1.00 94.25 171 VAL A CA 1
ATOM 1199 C C . VAL A 1 171 ? -0.635 12.502 4.914 1.00 94.25 171 VAL A C 1
ATOM 1201 O O . VAL A 1 171 ? -0.778 13.187 3.902 1.00 94.25 171 VAL A O 1
ATOM 1204 N N . THR A 1 172 ? 0.432 11.744 5.145 1.00 95.19 172 THR A N 1
ATOM 1205 C CA . THR A 1 172 ? 1.607 11.670 4.264 1.00 95.19 172 THR A CA 1
ATOM 1206 C C . THR A 1 172 ? 1.805 10.280 3.669 1.00 95.19 172 THR A C 1
ATOM 1208 O O . THR A 1 172 ? 2.528 10.129 2.682 1.00 95.19 172 THR A O 1
ATOM 1211 N N . GLU A 1 173 ? 1.132 9.265 4.217 1.00 96.44 173 GLU A N 1
ATOM 1212 C CA . GLU A 1 173 ? 1.214 7.886 3.754 1.00 96.44 173 GLU A CA 1
ATOM 1213 C C . GLU A 1 173 ? -0.163 7.3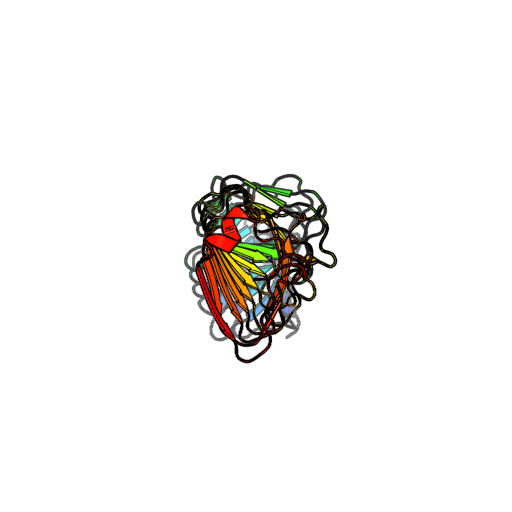44 3.360 1.00 96.44 173 GLU A C 1
ATOM 1215 O O . GLU A 1 173 ? -1.110 7.342 4.148 1.00 96.44 173 GLU A O 1
ATOM 1220 N N . LEU A 1 174 ? -0.262 6.811 2.142 1.00 97.06 174 LEU A N 1
ATOM 1221 C CA . LEU A 1 174 ? -1.419 6.042 1.699 1.00 97.06 174 LEU A CA 1
ATOM 1222 C C . LEU A 1 174 ? -1.050 4.589 1.482 1.00 97.06 174 LEU A C 1
ATOM 1224 O O . LEU A 1 174 ? 0.003 4.279 0.934 1.00 97.06 174 LEU A O 1
ATOM 1228 N N . SER A 1 175 ? -1.931 3.681 1.881 1.00 97.31 175 SER A N 1
ATOM 1229 C CA . SER A 1 175 ? -1.783 2.260 1.582 1.00 97.31 175 SER A CA 1
ATOM 1230 C C . SER A 1 175 ? -3.035 1.689 0.932 1.00 97.31 175 SER A C 1
ATOM 1232 O O . SER A 1 175 ? -4.154 2.125 1.194 1.00 97.31 175 SER A O 1
ATOM 1234 N N . PHE A 1 176 ? -2.844 0.694 0.075 1.00 96.38 176 PHE A N 1
ATOM 1235 C CA . PHE A 1 176 ? -3.911 0.087 -0.706 1.00 96.38 176 PHE A CA 1
ATOM 1236 C C . PHE A 1 176 ? -3.808 -1.433 -0.645 1.00 96.38 176 PHE A C 1
ATOM 1238 O O . PHE A 1 176 ? -2.806 -2.009 -1.066 1.00 96.38 176 PHE A O 1
ATOM 1245 N N . ALA A 1 177 ? -4.859 -2.080 -0.149 1.00 94.50 177 ALA A N 1
ATOM 1246 C CA . ALA A 1 177 ? -5.004 -3.528 -0.086 1.00 94.50 177 ALA A CA 1
ATOM 1247 C C . ALA A 1 177 ? -6.327 -3.953 -0.734 1.00 94.50 177 ALA A C 1
ATOM 1249 O O . ALA A 1 177 ? -7.277 -3.173 -0.802 1.00 94.50 177 ALA A O 1
ATOM 1250 N N . ASN A 1 178 ? -6.393 -5.202 -1.204 1.00 93.44 178 ASN A N 1
ATOM 1251 C CA . ASN A 1 178 ? -7.636 -5.850 -1.651 1.00 93.44 178 ASN A CA 1
ATOM 1252 C C . ASN A 1 178 ? -8.472 -5.050 -2.679 1.00 93.44 178 ASN A C 1
ATOM 1254 O O . ASN A 1 178 ? -9.701 -5.169 -2.723 1.00 93.44 178 ASN A O 1
ATOM 1258 N N . LEU A 1 179 ? -7.835 -4.232 -3.526 1.00 93.19 179 LEU A N 1
ATOM 1259 C CA . LEU A 1 179 ? -8.552 -3.353 -4.451 1.00 93.19 179 LEU A CA 1
ATOM 1260 C C . LEU A 1 179 ? -9.304 -4.153 -5.521 1.00 93.19 179 LEU A C 1
ATOM 1262 O O . LEU A 1 179 ? -8.766 -5.071 -6.152 1.00 93.19 179 LEU A O 1
ATOM 1266 N N . SER A 1 180 ? -10.550 -3.754 -5.778 1.00 91.44 180 SER A N 1
ATOM 1267 C CA . SER A 1 180 ? -11.355 -4.316 -6.872 1.00 91.44 180 SER A CA 1
ATOM 1268 C C . SER A 1 180 ? -11.769 -3.284 -7.916 1.00 91.44 180 SER A C 1
ATOM 1270 O O . SER A 1 180 ? -12.159 -3.679 -9.017 1.00 91.44 180 SER A O 1
ATOM 1272 N N . LYS A 1 181 ? -11.657 -1.987 -7.609 1.00 93.25 181 LYS A N 1
ATOM 1273 C CA . LYS A 1 181 ? -11.987 -0.864 -8.499 1.00 93.25 181 LYS A CA 1
ATOM 1274 C C . LYS A 1 181 ? -10.950 0.255 -8.384 1.00 93.25 181 LYS A C 1
ATOM 1276 O O . LYS A 1 181 ? -10.067 0.197 -7.528 1.00 93.25 181 LYS A O 1
ATOM 1281 N N . LYS A 1 182 ? -11.075 1.281 -9.225 1.00 93.88 182 LYS A N 1
ATOM 1282 C CA . LYS A 1 182 ? -10.224 2.475 -9.210 1.00 93.88 182 LYS A CA 1
ATOM 1283 C C . LYS A 1 182 ? -10.278 3.193 -7.860 1.00 93.88 182 LYS A C 1
ATOM 1285 O O . LYS A 1 182 ? -11.340 3.285 -7.242 1.00 93.88 182 LYS A O 1
ATOM 1290 N N . VAL A 1 183 ? -9.151 3.780 -7.462 1.00 94.81 183 VAL A N 1
ATOM 1291 C CA . VAL A 1 183 ? -9.099 4.783 -6.394 1.00 94.81 183 VAL A CA 1
ATOM 1292 C C . VAL A 1 183 ? -8.433 6.044 -6.931 1.00 94.81 183 VAL A C 1
ATOM 1294 O O . VAL A 1 183 ? -7.389 5.984 -7.566 1.00 94.81 183 VAL A O 1
ATOM 1297 N N . THR A 1 184 ? -9.024 7.205 -6.697 1.00 94.88 184 THR A N 1
ATOM 1298 C CA . THR A 1 184 ? -8.403 8.500 -6.967 1.00 94.88 184 THR A CA 1
ATOM 1299 C C . THR A 1 184 ? -8.262 9.246 -5.664 1.00 94.88 184 THR A C 1
ATOM 1301 O O . THR A 1 184 ? -9.247 9.493 -4.975 1.00 94.88 184 THR A O 1
ATOM 1304 N N . GLU A 1 185 ? -7.032 9.604 -5.342 1.00 92.75 185 GLU A N 1
ATOM 1305 C CA . GLU A 1 185 ? -6.732 10.563 -4.296 1.00 92.75 185 GLU A CA 1
ATOM 1306 C C . GLU A 1 185 ? -6.911 11.980 -4.864 1.00 92.75 185 GLU A C 1
ATOM 1308 O O . GLU A 1 185 ? -6.580 12.261 -6.021 1.00 92.75 185 GLU A O 1
ATOM 1313 N N . SER A 1 186 ? -7.500 12.862 -4.059 1.00 84.19 186 SER A N 1
ATOM 1314 C CA . SER A 1 186 ? -7.606 14.285 -4.360 1.00 84.19 186 SER A CA 1
ATOM 1315 C C . SER A 1 186 ? -7.303 15.147 -3.133 1.00 84.19 186 SER A C 1
ATOM 1317 O O . SER A 1 186 ? -7.985 15.064 -2.105 1.00 84.19 186 SER A O 1
ATOM 1319 N N . ASN A 1 187 ? -6.378 16.090 -3.318 1.00 69.88 187 ASN A N 1
ATOM 1320 C CA . ASN A 1 187 ? -6.057 17.161 -2.374 1.00 69.88 187 ASN A CA 1
ATOM 1321 C C . ASN A 1 187 ? -5.401 16.695 -1.058 1.00 69.88 187 ASN A C 1
ATOM 1323 O O . ASN A 1 187 ? -5.779 17.193 0.003 1.00 69.88 187 ASN A O 1
ATOM 1327 N N . GLY A 1 188 ? -4.463 15.755 -1.126 1.00 73.06 188 GLY A N 1
ATOM 1328 C CA . GLY A 1 188 ? -3.566 15.370 -0.035 1.00 73.06 188 GLY A CA 1
ATOM 1329 C C . GLY A 1 188 ? -2.197 16.061 -0.083 1.00 73.06 188 GLY A C 1
ATOM 1330 O O . GLY A 1 188 ? -1.979 16.957 -0.898 1.00 73.06 188 GLY A O 1
ATOM 1331 N N . ASN A 1 189 ? -1.326 15.630 0.836 1.00 87.69 189 ASN A N 1
ATOM 1332 C CA . ASN A 1 189 ? 0.113 15.921 0.911 1.00 87.69 189 ASN A CA 1
ATOM 1333 C C . ASN A 1 189 ? 0.879 14.580 0.957 1.00 87.69 189 ASN A C 1
ATOM 1335 O O . ASN A 1 189 ? 1.610 14.282 1.903 1.00 87.69 189 ASN A O 1
ATOM 1339 N N . VAL A 1 190 ? 0.594 13.696 0.002 1.00 93.00 190 VAL A N 1
ATOM 1340 C CA . VAL A 1 190 ? 0.990 12.285 0.048 1.00 93.00 190 VAL A CA 1
ATOM 1341 C C . VAL A 1 190 ? 2.425 12.129 -0.432 1.00 93.00 190 VAL A C 1
ATOM 1343 O O . VAL A 1 190 ? 2.697 12.197 -1.625 1.00 93.00 190 VAL A O 1
ATOM 1346 N N . ASP A 1 191 ? 3.331 11.821 0.491 1.00 95.62 191 ASP A N 1
ATOM 1347 C CA . ASP A 1 191 ? 4.749 11.592 0.209 1.00 95.62 191 ASP A CA 1
ATOM 1348 C C . ASP A 1 191 ? 5.046 10.127 -0.147 1.00 95.62 191 ASP A C 1
ATOM 1350 O O . ASP A 1 191 ? 5.976 9.849 -0.915 1.00 95.62 191 ASP A O 1
ATOM 1354 N N . THR A 1 192 ? 4.266 9.188 0.402 1.00 97.69 192 THR A N 1
ATOM 1355 C CA . THR A 1 192 ? 4.465 7.743 0.227 1.00 97.69 192 THR A CA 1
ATOM 1356 C C . THR A 1 192 ? 3.166 7.018 -0.097 1.00 97.69 192 THR A C 1
ATOM 1358 O O . THR A 1 192 ? 2.141 7.206 0.555 1.00 97.69 192 THR A O 1
ATOM 1361 N N . VAL A 1 193 ? 3.231 6.119 -1.078 1.00 98.25 193 VAL A N 1
ATOM 1362 C CA . VAL A 1 193 ? 2.162 5.174 -1.408 1.00 98.25 193 VAL A CA 1
ATOM 1363 C C . VAL A 1 193 ? 2.660 3.749 -1.237 1.00 98.25 193 VAL A C 1
ATOM 1365 O O . VAL A 1 193 ? 3.712 3.396 -1.761 1.00 98.25 193 VAL A O 1
ATOM 1368 N N . ASN A 1 194 ? 1.869 2.903 -0.584 1.00 98.00 194 ASN A N 1
ATOM 1369 C CA . ASN A 1 194 ? 2.125 1.476 -0.457 1.00 98.00 194 ASN A CA 1
ATOM 1370 C C . ASN A 1 194 ? 1.011 0.658 -1.105 1.00 98.00 194 ASN A C 1
ATOM 1372 O O . ASN A 1 194 ? -0.170 0.826 -0.813 1.00 98.00 194 ASN A O 1
ATOM 1376 N N . PHE A 1 195 ? 1.393 -0.299 -1.931 1.00 97.75 195 PHE A N 1
ATOM 1377 C CA . PHE A 1 195 ? 0.544 -1.405 -2.329 1.00 97.75 195 PHE A CA 1
ATOM 1378 C C . PHE A 1 195 ? 0.840 -2.594 -1.425 1.00 97.75 195 PHE A C 1
ATOM 1380 O O . PHE A 1 195 ? 1.998 -2.985 -1.262 1.00 97.75 195 PHE A O 1
ATOM 1387 N N . LEU A 1 196 ? -0.220 -3.157 -0.852 1.00 96.50 196 LEU A N 1
ATOM 1388 C CA . LEU A 1 196 ? -0.184 -4.344 -0.011 1.00 96.50 196 LEU A CA 1
ATOM 1389 C C . LEU A 1 196 ? -0.737 -5.559 -0.775 1.00 96.50 196 LEU A C 1
ATOM 1391 O O . LEU A 1 196 ? -1.320 -5.420 -1.856 1.00 96.50 196 LEU A O 1
ATOM 1395 N N . ALA A 1 197 ? -0.562 -6.769 -0.241 1.00 93.62 197 ALA A N 1
ATOM 1396 C CA . ALA A 1 197 ? -1.091 -7.966 -0.883 1.00 93.62 197 ALA A CA 1
ATOM 1397 C C . ALA A 1 197 ? -2.628 -8.031 -0.791 1.00 93.62 197 ALA A C 1
ATOM 1399 O O . ALA A 1 197 ? -3.273 -7.332 -0.009 1.00 93.62 197 ALA A O 1
ATOM 1400 N N . GLY A 1 198 ? -3.223 -8.909 -1.602 1.00 89.88 198 GLY A N 1
ATOM 1401 C CA . GLY A 1 198 ? -4.663 -9.197 -1.589 1.00 89.88 198 GLY A CA 1
ATOM 1402 C C . GLY A 1 198 ? -5.408 -8.780 -2.858 1.00 89.88 198 GLY A C 1
ATOM 1403 O O . GLY A 1 198 ? -6.447 -9.349 -3.187 1.00 89.88 198 GLY A O 1
ATOM 1404 N N . THR A 1 199 ? -4.842 -7.872 -3.655 1.00 87.62 199 THR A N 1
ATOM 1405 C CA . THR A 1 199 ? -5.343 -7.598 -5.010 1.00 87.62 199 THR A CA 1
ATOM 1406 C C . THR A 1 199 ? -5.108 -8.823 -5.902 1.00 87.62 199 THR A C 1
ATOM 1408 O O . THR A 1 199 ? -3.972 -9.174 -6.207 1.00 87.62 199 THR A O 1
ATOM 1411 N N . THR A 1 200 ? -6.183 -9.492 -6.328 1.00 81.62 200 THR A N 1
ATOM 1412 C CA . THR A 1 200 ? -6.114 -10.796 -7.024 1.00 81.62 200 THR A CA 1
ATOM 1413 C C . THR A 1 200 ? -5.624 -10.715 -8.471 1.00 81.62 200 THR A C 1
ATOM 1415 O O . THR A 1 200 ? -4.972 -11.631 -8.968 1.00 81.62 200 THR A O 1
ATOM 1418 N N . ALA A 1 201 ? -5.919 -9.609 -9.150 1.00 78.12 201 ALA A N 1
ATOM 1419 C CA . ALA A 1 201 ? -5.521 -9.359 -10.529 1.00 78.12 201 ALA A CA 1
ATOM 1420 C C . ALA A 1 201 ? -5.149 -7.890 -10.694 1.00 78.12 201 ALA A C 1
ATOM 1422 O O . ALA A 1 201 ? -5.929 -7.031 -10.259 1.00 78.12 201 ALA A O 1
ATOM 1423 N N . ASN A 1 202 ? -4.003 -7.630 -11.332 1.00 74.19 202 ASN A N 1
ATOM 1424 C CA . ASN A 1 202 ? -3.665 -6.292 -11.787 1.00 74.19 202 ASN A CA 1
ATOM 1425 C C . ASN A 1 202 ? -4.436 -6.007 -13.078 1.00 74.19 202 ASN A C 1
ATOM 1427 O O . ASN A 1 202 ? -4.223 -6.655 -14.100 1.00 74.19 202 ASN A O 1
ATOM 1431 N N . ASP A 1 203 ? -5.380 -5.081 -12.995 1.00 75.69 203 ASP A N 1
ATOM 1432 C CA . ASP A 1 203 ? -6.245 -4.675 -14.096 1.00 75.69 203 ASP A CA 1
ATOM 1433 C C . ASP A 1 203 ? -6.085 -3.163 -14.262 1.00 75.69 203 ASP A C 1
ATOM 1435 O O . ASP A 1 203 ? -6.014 -2.425 -13.278 1.00 75.69 203 ASP A O 1
ATOM 1439 N N . VAL A 1 204 ? -6.043 -2.685 -15.504 1.00 66.06 204 VAL A N 1
ATOM 1440 C CA . VAL A 1 204 ? -6.040 -1.251 -15.823 1.00 66.06 204 VAL A CA 1
ATOM 1441 C C . VAL A 1 204 ? -7.266 -0.525 -15.254 1.00 66.06 204 VAL A C 1
ATOM 1443 O O . VAL A 1 204 ? -7.200 0.675 -15.006 1.00 66.06 204 VAL A O 1
ATOM 1446 N N . ALA A 1 205 ? -8.356 -1.245 -14.964 1.00 65.25 205 ALA A N 1
ATOM 1447 C CA . ALA A 1 205 ? -9.523 -0.722 -14.253 1.00 65.25 205 ALA A CA 1
ATOM 1448 C C . ALA A 1 205 ? -9.303 -0.500 -12.737 1.00 65.25 205 ALA A C 1
ATOM 1450 O O . ALA A 1 205 ? -10.122 0.151 -12.090 1.00 65.25 205 ALA A O 1
ATOM 1451 N N . LYS A 1 206 ? -8.214 -1.021 -12.154 1.00 80.94 206 LYS A N 1
ATOM 1452 C CA . LYS A 1 206 ? -7.860 -0.920 -10.722 1.00 80.94 206 LYS A CA 1
ATOM 1453 C C . LYS A 1 206 ? -6.676 0.021 -10.487 1.00 80.94 206 LYS A C 1
ATOM 1455 O O . LYS A 1 206 ? -5.787 -0.254 -9.685 1.00 80.94 206 LYS A O 1
ATOM 1460 N N . VAL A 1 207 ? -6.656 1.128 -11.221 1.00 87.81 207 VAL A N 1
ATOM 1461 C CA . VAL A 1 207 ? -5.648 2.180 -11.068 1.00 87.81 207 VAL A CA 1
ATOM 1462 C C . VAL A 1 207 ? -5.879 2.963 -9.780 1.00 87.81 207 VAL A C 1
ATOM 1464 O O . VAL A 1 207 ? -6.992 3.421 -9.509 1.00 87.81 207 VAL A O 1
ATOM 1467 N N . VAL A 1 208 ? -4.796 3.176 -9.037 1.00 96.38 208 VAL A N 1
ATOM 1468 C CA . VAL A 1 208 ? -4.687 4.245 -8.048 1.00 96.38 208 VAL A CA 1
ATOM 1469 C C . VAL A 1 208 ? -4.161 5.493 -8.753 1.00 96.38 208 VAL A C 1
ATOM 1471 O O . VAL A 1 208 ? -3.069 5.487 -9.311 1.00 96.38 208 VAL A O 1
ATOM 1474 N N . THR A 1 209 ? -4.924 6.576 -8.756 1.00 95.69 209 THR A N 1
ATOM 1475 C CA . THR A 1 209 ? -4.476 7.870 -9.282 1.00 95.69 209 THR A CA 1
ATOM 1476 C C . THR A 1 209 ? -4.104 8.777 -8.124 1.00 95.69 209 THR A C 1
ATOM 1478 O O . THR A 1 209 ? -4.969 9.099 -7.312 1.00 95.69 209 THR A O 1
ATOM 1481 N N . ILE A 1 210 ? -2.848 9.217 -8.087 1.00 94.44 210 ILE A N 1
ATOM 1482 C CA . ILE A 1 210 ? -2.335 10.199 -7.133 1.00 94.44 210 ILE A CA 1
ATOM 1483 C C . ILE A 1 210 ? -1.929 11.441 -7.918 1.00 94.44 210 ILE A C 1
ATOM 1485 O O . ILE A 1 210 ? -1.023 11.411 -8.751 1.00 94.44 210 ILE A O 1
ATOM 1489 N N . SER A 1 211 ? -2.640 12.540 -7.684 1.00 86.69 211 SER A N 1
ATOM 1490 C CA . SER A 1 211 ? -2.422 13.814 -8.383 1.00 86.69 211 SER A CA 1
ATOM 1491 C C . SER A 1 211 ? -1.674 14.819 -7.509 1.00 86.69 211 SER A C 1
ATOM 1493 O O . SER A 1 211 ? -1.990 16.017 -7.530 1.00 86.69 211 SER A O 1
ATOM 1495 N N . ASP A 1 212 ? -0.674 14.318 -6.787 1.00 88.88 212 ASP A N 1
ATOM 1496 C CA . ASP A 1 212 ? 0.161 15.055 -5.847 1.00 88.88 212 ASP A CA 1
ATOM 1497 C C . ASP A 1 212 ? 1.596 15.194 -6.377 1.00 88.88 212 ASP A C 1
ATOM 1499 O O . ASP A 1 212 ? 2.165 14.254 -6.934 1.00 88.88 212 ASP A O 1
ATOM 1503 N N . ALA A 1 213 ? 2.158 16.392 -6.243 1.00 91.69 213 ALA A N 1
ATOM 1504 C CA . ALA A 1 213 ? 3.538 16.676 -6.614 1.00 91.69 213 ALA A CA 1
ATOM 1505 C C . ALA A 1 213 ? 4.531 16.332 -5.490 1.00 91.69 213 ALA A C 1
ATOM 1507 O O . ALA A 1 213 ? 5.723 16.232 -5.772 1.00 91.69 213 ALA A O 1
ATOM 1508 N N . THR A 1 214 ? 4.072 16.164 -4.241 1.00 92.81 214 THR A N 1
ATOM 1509 C CA . THR A 1 214 ? 4.945 15.817 -3.107 1.00 92.81 214 THR A CA 1
ATOM 1510 C C . THR A 1 214 ? 5.270 14.327 -3.031 1.00 92.81 214 THR A C 1
ATOM 1512 O O . THR A 1 214 ? 6.212 13.959 -2.329 1.00 92.81 214 THR A O 1
ATOM 1515 N N . LEU A 1 215 ? 4.555 13.482 -3.786 1.00 96.75 215 LEU A N 1
ATOM 1516 C CA . LEU A 1 215 ? 4.787 12.041 -3.846 1.00 96.75 215 LEU A CA 1
ATOM 1517 C C . LEU A 1 215 ? 6.223 11.735 -4.271 1.00 96.75 215 LEU A C 1
ATOM 1519 O O . LEU A 1 215 ? 6.631 12.047 -5.388 1.00 96.75 215 LEU A O 1
ATOM 1523 N N . LYS A 1 216 ? 6.959 11.068 -3.377 1.00 97.69 216 LYS A N 1
ATOM 1524 C CA . LYS A 1 216 ? 8.365 10.678 -3.561 1.00 97.69 216 LYS A CA 1
ATOM 1525 C C . LYS A 1 216 ? 8.547 9.175 -3.630 1.00 97.69 216 LYS A C 1
ATOM 1527 O O . LYS A 1 216 ? 9.489 8.718 -4.269 1.00 97.69 216 LYS A O 1
ATOM 1532 N N . THR A 1 217 ? 7.700 8.403 -2.951 1.00 98.62 217 THR A N 1
ATOM 1533 C CA . THR A 1 217 ? 7.931 6.965 -2.774 1.00 98.62 217 THR A CA 1
ATOM 1534 C C . THR A 1 217 ? 6.709 6.139 -3.144 1.00 98.62 217 THR A C 1
ATOM 1536 O O . THR A 1 217 ? 5.600 6.409 -2.691 1.00 98.62 217 THR A O 1
ATOM 1539 N N . ILE A 1 218 ? 6.926 5.089 -3.934 1.00 98.69 218 ILE A N 1
ATOM 1540 C CA . ILE A 1 218 ? 5.930 4.063 -4.246 1.00 98.69 218 ILE A CA 1
ATOM 1541 C C . ILE A 1 218 ? 6.501 2.711 -3.824 1.00 98.69 218 ILE A C 1
ATOM 1543 O O . ILE A 1 218 ? 7.554 2.297 -4.302 1.00 98.69 218 ILE A O 1
ATOM 1547 N N . ASN A 1 219 ? 5.796 2.003 -2.953 1.00 98.50 219 ASN A N 1
ATOM 1548 C CA . ASN A 1 219 ? 6.204 0.708 -2.428 1.00 98.50 219 ASN A CA 1
ATOM 1549 C C . ASN A 1 219 ? 5.245 -0.385 -2.905 1.00 98.50 219 ASN A C 1
ATOM 1551 O O . ASN A 1 219 ? 4.040 -0.288 -2.707 1.00 98.50 219 ASN A O 1
ATOM 1555 N N . PHE A 1 220 ? 5.785 -1.461 -3.467 1.00 97.81 220 PHE A N 1
ATOM 1556 C CA . PHE A 1 220 ? 5.086 -2.722 -3.715 1.00 97.81 220 PHE A CA 1
ATOM 1557 C C . PHE A 1 220 ? 5.612 -3.770 -2.726 1.00 97.81 220 PHE A C 1
ATOM 1559 O O . PHE A 1 220 ? 6.422 -4.633 -3.081 1.00 97.81 220 PHE A O 1
ATOM 1566 N N . VAL A 1 221 ? 5.240 -3.628 -1.449 1.00 94.94 221 VAL A N 1
ATOM 1567 C CA . VAL A 1 221 ? 5.812 -4.399 -0.334 1.00 94.94 221 VAL A CA 1
ATOM 1568 C C . VAL A 1 221 ? 4.723 -4.757 0.677 1.00 94.94 221 VAL A C 1
ATOM 1570 O O . VAL A 1 221 ? 4.095 -3.876 1.252 1.00 94.94 221 VAL A O 1
ATOM 1573 N N . ASP A 1 222 ? 4.554 -6.052 0.942 1.00 94.69 222 ASP A N 1
ATOM 1574 C CA . ASP A 1 222 ? 3.743 -6.571 2.049 1.00 94.69 222 ASP A CA 1
ATOM 1575 C C . ASP A 1 222 ? 4.410 -7.820 2.620 1.00 94.69 222 ASP A C 1
ATOM 1577 O O . ASP A 1 222 ? 4.086 -8.953 2.249 1.00 94.69 222 ASP A O 1
ATOM 1581 N N . ALA A 1 223 ? 5.397 -7.596 3.491 1.00 90.44 223 ALA A N 1
ATOM 1582 C CA . ALA A 1 223 ? 6.234 -8.659 4.041 1.00 90.44 223 ALA A CA 1
ATOM 1583 C C . ALA A 1 223 ? 6.719 -9.617 2.922 1.00 90.44 223 ALA A C 1
ATOM 1585 O O . ALA A 1 223 ? 7.265 -9.157 1.920 1.00 90.44 223 ALA A O 1
ATOM 1586 N N . ASP A 1 224 ? 6.471 -10.925 3.062 1.00 87.81 224 ASP A N 1
ATOM 1587 C CA . ASP A 1 224 ? 6.863 -11.971 2.100 1.00 87.81 224 ASP A CA 1
ATOM 1588 C C . ASP A 1 224 ? 5.740 -12.370 1.117 1.00 87.81 224 ASP A C 1
ATOM 1590 O O . ASP A 1 224 ? 5.791 -13.429 0.465 1.00 87.81 224 ASP A O 1
ATOM 1594 N N . LYS A 1 225 ? 4.679 -11.560 1.022 1.00 94.75 225 LYS A N 1
ATOM 1595 C CA . LYS A 1 225 ? 3.534 -11.811 0.140 1.00 94.75 225 LYS A CA 1
ATOM 1596 C C . LYS A 1 225 ? 3.716 -11.114 -1.202 1.00 94.75 225 LYS A C 1
ATOM 1598 O O . LYS A 1 225 ? 4.265 -10.021 -1.284 1.00 94.75 225 LYS A O 1
ATOM 1603 N N . ALA A 1 226 ? 3.224 -11.759 -2.256 1.00 95.06 226 ALA A N 1
ATOM 1604 C CA . ALA A 1 226 ? 3.207 -11.168 -3.585 1.00 95.06 226 ALA A CA 1
ATOM 1605 C C . ALA A 1 226 ? 2.258 -9.963 -3.626 1.00 95.06 226 ALA A C 1
ATOM 1607 O O . ALA A 1 226 ? 1.096 -10.062 -3.219 1.00 95.06 226 ALA A O 1
ATOM 1608 N N . VAL A 1 227 ? 2.760 -8.839 -4.134 1.00 96.19 227 VAL A N 1
ATOM 1609 C CA . VAL A 1 227 ? 2.021 -7.581 -4.248 1.00 96.19 227 VAL A CA 1
ATOM 1610 C C . VAL A 1 227 ? 1.688 -7.293 -5.704 1.00 96.19 227 VAL A C 1
ATOM 1612 O O . VAL A 1 227 ? 2.499 -7.524 -6.602 1.00 96.19 227 VAL A O 1
ATOM 1615 N N . LYS A 1 228 ? 0.484 -6.751 -5.917 1.00 95.06 228 LYS A N 1
ATOM 1616 C CA . LYS A 1 228 ? 0.009 -6.271 -7.214 1.00 95.06 228 LYS A CA 1
ATOM 1617 C C . LYS A 1 228 ? -0.549 -4.858 -7.084 1.00 95.06 228 LYS A C 1
ATOM 1619 O O . LYS A 1 228 ? -1.288 -4.582 -6.140 1.00 95.06 228 LYS A O 1
ATOM 1624 N N . GLY A 1 229 ? -0.259 -3.992 -8.047 1.00 95.19 229 GLY A N 1
ATOM 1625 C CA . GLY A 1 229 ? -0.793 -2.640 -8.093 1.00 95.19 229 GLY A CA 1
ATOM 1626 C C . GLY A 1 229 ? -0.513 -1.910 -9.403 1.00 95.19 229 GLY A C 1
ATOM 1627 O O . GLY A 1 229 ? 0.464 -2.175 -10.109 1.00 95.19 229 GLY A O 1
ATOM 1628 N N . ASN A 1 230 ? -1.384 -0.953 -9.700 1.00 95.25 230 ASN A N 1
ATOM 1629 C CA . ASN A 1 230 ? -1.239 -0.027 -10.809 1.00 95.25 230 ASN A CA 1
ATOM 1630 C C . ASN A 1 230 ? -1.434 1.397 -10.293 1.00 95.25 230 ASN A C 1
ATOM 1632 O O . ASN A 1 230 ? -2.426 1.677 -9.615 1.00 95.25 230 ASN A O 1
ATOM 1636 N N . ILE A 1 231 ? -0.499 2.287 -10.610 1.00 96.62 231 ILE A N 1
ATOM 1637 C CA . ILE A 1 231 ? -0.523 3.677 -10.163 1.00 96.62 231 ILE A CA 1
ATOM 1638 C C . ILE A 1 231 ? -0.270 4.659 -11.303 1.00 96.62 231 ILE A C 1
ATOM 1640 O O . ILE A 1 231 ? 0.624 4.468 -12.126 1.00 96.62 231 ILE A O 1
ATOM 1644 N N . ALA A 1 232 ? -1.038 5.747 -11.300 1.00 96.06 232 ALA A N 1
ATOM 1645 C CA . ALA A 1 232 ? -0.772 6.964 -12.055 1.00 96.06 232 ALA A CA 1
ATOM 1646 C C . ALA A 1 232 ? -0.370 8.082 -11.082 1.00 96.06 232 ALA A C 1
ATOM 1648 O O . ALA A 1 232 ? -1.204 8.592 -10.336 1.00 96.06 232 ALA A O 1
ATOM 1649 N N . ALA A 1 233 ? 0.916 8.428 -11.085 1.00 96.06 233 ALA A N 1
ATOM 1650 C CA . ALA A 1 233 ? 1.572 9.448 -10.271 1.00 96.06 233 ALA A CA 1
ATOM 1651 C C . ALA A 1 233 ? 1.952 10.652 -11.153 1.00 96.06 233 ALA A C 1
ATOM 1653 O O . ALA A 1 233 ? 3.121 11.009 -11.304 1.00 96.06 233 ALA A O 1
ATOM 1654 N N . ASP A 1 234 ? 0.961 11.249 -11.814 1.00 90.25 234 ASP A N 1
ATOM 1655 C CA . ASP A 1 234 ? 1.192 12.126 -12.971 1.00 90.25 234 ASP A CA 1
ATOM 1656 C C . ASP A 1 234 ? 1.908 13.440 -12.646 1.00 90.25 234 ASP A C 1
ATOM 1658 O O . ASP A 1 234 ? 2.483 14.054 -13.548 1.00 90.25 234 ASP A O 1
ATOM 1662 N N . LYS A 1 235 ? 1.882 13.883 -11.384 1.00 94.19 235 LYS A N 1
ATOM 1663 C CA . LYS A 1 235 ? 2.516 15.134 -10.943 1.00 94.19 235 LYS A CA 1
ATOM 1664 C C . LYS A 1 235 ? 3.844 14.953 -10.214 1.00 94.19 235 LYS A C 1
ATOM 1666 O O . LYS A 1 235 ? 4.552 15.945 -10.061 1.00 94.19 235 LYS A O 1
ATOM 1671 N N . ALA A 1 236 ? 4.193 13.735 -9.804 1.00 96.19 236 ALA A N 1
ATOM 1672 C CA . ALA A 1 236 ? 5.473 13.474 -9.160 1.00 96.19 236 ALA A CA 1
ATOM 1673 C C . ALA A 1 236 ? 6.620 13.746 -10.145 1.00 96.19 236 ALA A C 1
ATOM 1675 O O . ALA A 1 236 ? 6.592 13.281 -11.288 1.00 96.19 236 ALA A O 1
ATOM 1676 N N . THR A 1 237 ? 7.617 14.522 -9.719 1.00 97.19 237 THR A N 1
ATOM 1677 C CA . THR A 1 237 ? 8.790 14.873 -10.541 1.00 97.19 237 THR A CA 1
ATOM 1678 C C . THR A 1 237 ? 9.982 13.958 -10.277 1.00 97.19 237 THR A C 1
ATOM 1680 O O . THR A 1 237 ? 10.804 13.737 -11.167 1.00 97.19 237 THR A O 1
ATOM 1683 N N . GLU A 1 238 ? 10.055 13.398 -9.072 1.00 97.56 238 GLU A N 1
ATOM 1684 C CA . GLU A 1 238 ? 11.089 12.466 -8.636 1.00 97.56 238 GLU A CA 1
ATOM 1685 C C . GLU A 1 238 ? 10.426 11.313 -7.888 1.00 97.56 238 GLU A C 1
ATOM 1687 O O . GLU A 1 238 ? 9.550 11.547 -7.057 1.00 97.56 238 GLU A O 1
ATOM 1692 N N . LEU A 1 239 ? 10.817 10.073 -8.187 1.00 98.69 239 LEU A N 1
ATOM 1693 C CA . LEU A 1 239 ? 10.243 8.899 -7.534 1.00 98.69 239 LEU A CA 1
ATOM 1694 C C . LEU A 1 239 ? 11.303 7.867 -7.164 1.00 98.69 239 LEU A C 1
ATOM 1696 O O . LEU A 1 239 ? 12.164 7.504 -7.962 1.00 98.69 239 LEU A O 1
ATOM 1700 N N . THR A 1 240 ? 11.158 7.308 -5.971 1.00 98.81 240 THR A N 1
ATOM 1701 C CA . THR A 1 240 ? 11.750 6.033 -5.582 1.00 98.81 240 THR A CA 1
ATOM 1702 C C . THR A 1 240 ? 10.668 4.961 -5.606 1.00 98.81 240 THR A C 1
ATOM 1704 O O . THR A 1 240 ? 9.630 5.096 -4.962 1.00 98.81 240 THR A O 1
ATOM 1707 N N . ILE A 1 241 ? 10.906 3.883 -6.346 1.00 98.81 241 ILE A N 1
ATOM 1708 C CA . ILE A 1 241 ? 10.001 2.743 -6.458 1.00 98.81 241 ILE A CA 1
ATOM 1709 C C . ILE A 1 241 ? 10.665 1.552 -5.780 1.00 98.81 241 ILE A C 1
ATOM 1711 O O . ILE A 1 241 ? 11.664 1.035 -6.275 1.00 98.81 241 ILE A O 1
ATOM 1715 N N . ASN A 1 242 ? 10.111 1.095 -4.663 1.00 98.62 242 ASN A N 1
ATOM 1716 C CA . ASN A 1 242 ? 10.600 -0.087 -3.962 1.00 98.62 242 ASN A CA 1
ATOM 1717 C C . ASN A 1 242 ? 9.677 -1.273 -4.234 1.00 98.62 242 ASN A C 1
ATOM 1719 O O . ASN A 1 242 ? 8.456 -1.138 -4.242 1.00 98.62 242 ASN A O 1
ATOM 1723 N N . SER A 1 243 ? 10.252 -2.454 -4.420 1.00 97.31 243 SER A N 1
ATOM 1724 C CA . SER A 1 243 ? 9.493 -3.690 -4.623 1.00 97.31 243 SER A CA 1
ATOM 1725 C C . SER A 1 243 ? 10.103 -4.830 -3.819 1.00 97.31 243 SER A C 1
ATOM 1727 O O . SER A 1 243 ? 11.322 -5.012 -3.796 1.00 97.31 243 SER A O 1
ATOM 1729 N N . GLY A 1 244 ? 9.243 -5.549 -3.097 1.00 96.38 244 GLY A N 1
ATOM 1730 C CA . GLY A 1 244 ? 9.619 -6.693 -2.269 1.00 96.38 244 GLY A CA 1
ATOM 1731 C C . GLY A 1 244 ? 9.454 -7.989 -3.052 1.00 96.38 244 GLY A C 1
ATOM 1732 O O . GLY A 1 244 ? 10.421 -8.571 -3.548 1.00 96.38 244 GLY A O 1
ATOM 1733 N N . LYS A 1 245 ? 8.200 -8.413 -3.198 1.00 96.56 245 LYS A N 1
ATOM 1734 C CA . LYS A 1 245 ? 7.828 -9.615 -3.937 1.00 96.56 245 LYS A CA 1
ATOM 1735 C C . LYS A 1 245 ? 6.755 -9.292 -4.965 1.00 96.56 245 LYS A C 1
ATOM 1737 O O . LYS A 1 245 ? 5.625 -8.957 -4.616 1.00 96.56 245 LYS A O 1
ATOM 1742 N N . VAL A 1 246 ? 7.127 -9.408 -6.234 1.00 96.88 246 VAL A N 1
ATOM 1743 C CA . VAL A 1 246 ? 6.277 -9.123 -7.397 1.00 96.88 246 VAL A CA 1
ATOM 1744 C C . VAL A 1 246 ? 6.492 -10.256 -8.392 1.00 96.88 246 VAL A C 1
ATOM 1746 O O . VAL A 1 246 ? 7.613 -10.470 -8.844 1.00 96.88 246 VAL A O 1
ATOM 1749 N N . GLU A 1 247 ? 5.437 -11.001 -8.719 1.00 96.50 247 GLU A N 1
ATOM 1750 C CA . GLU A 1 247 ? 5.553 -12.258 -9.479 1.00 96.50 247 GLU A CA 1
ATOM 1751 C C . GLU A 1 247 ? 5.725 -12.041 -10.988 1.00 96.50 247 GLU A C 1
ATOM 1753 O O . GLU A 1 247 ? 6.309 -12.882 -11.671 1.00 96.50 247 GLU A O 1
ATOM 1758 N N . ALA A 1 248 ? 5.268 -10.902 -11.510 1.00 96.19 248 ALA A N 1
ATOM 1759 C CA . ALA A 1 248 ? 5.436 -10.522 -12.907 1.00 96.19 248 ALA A CA 1
ATOM 1760 C C . ALA A 1 248 ? 5.589 -9.004 -13.064 1.00 96.19 248 ALA A C 1
ATOM 1762 O O . ALA A 1 248 ? 5.001 -8.232 -12.315 1.00 96.19 248 ALA A O 1
ATOM 1763 N N . ALA A 1 249 ? 6.281 -8.549 -14.114 1.00 95.94 249 ALA A N 1
ATOM 1764 C CA . ALA A 1 249 ? 6.387 -7.116 -14.419 1.00 95.94 249 ALA A CA 1
ATOM 1765 C C . ALA A 1 249 ? 5.024 -6.427 -14.612 1.00 95.94 249 ALA A C 1
ATOM 1767 O O . ALA A 1 249 ? 4.888 -5.232 -14.363 1.00 95.94 249 ALA A O 1
ATOM 1768 N N . ALA A 1 250 ? 4.010 -7.180 -15.045 1.00 94.81 250 ALA A N 1
ATOM 1769 C CA . ALA A 1 250 ? 2.645 -6.694 -15.190 1.00 94.81 250 ALA A CA 1
ATOM 1770 C C . ALA A 1 250 ? 1.895 -6.577 -13.856 1.00 94.81 250 ALA A C 1
ATOM 1772 O O . ALA A 1 250 ? 0.827 -5.985 -13.844 1.00 94.81 250 ALA A O 1
ATOM 1773 N N . ASP A 1 251 ? 2.411 -7.118 -12.749 1.00 95.69 251 ASP A N 1
ATOM 1774 C CA . ASP A 1 251 ? 1.787 -6.999 -11.429 1.00 95.69 251 ASP A CA 1
ATOM 1775 C C . ASP A 1 251 ? 2.159 -5.683 -10.730 1.00 95.69 251 ASP A C 1
ATOM 1777 O O . ASP A 1 251 ? 1.397 -5.227 -9.887 1.00 95.69 251 ASP A O 1
ATOM 1781 N N . ALA A 1 252 ? 3.261 -5.028 -11.106 1.00 96.44 252 ALA A N 1
ATOM 1782 C CA . ALA A 1 252 ? 3.634 -3.704 -10.610 1.00 96.44 252 ALA A CA 1
ATOM 1783 C C . ALA A 1 252 ? 3.744 -2.721 -11.785 1.00 96.44 252 ALA A C 1
ATOM 1785 O O . ALA A 1 252 ? 4.676 -2.784 -12.588 1.00 96.44 252 ALA A O 1
ATOM 1786 N N . VAL A 1 253 ? 2.765 -1.825 -11.913 1.00 96.62 253 VAL A N 1
ATOM 1787 C CA . VAL A 1 253 ? 2.656 -0.886 -13.039 1.00 96.62 253 VAL A CA 1
ATOM 1788 C C . VAL A 1 253 ? 2.684 0.545 -12.518 1.00 96.62 253 VAL A C 1
ATOM 1790 O O . VAL A 1 253 ? 1.887 0.909 -11.657 1.00 96.62 253 VAL A O 1
ATOM 1793 N N . VAL A 1 254 ? 3.589 1.364 -13.053 1.00 97.56 254 VAL A N 1
ATOM 1794 C CA . VAL A 1 254 ? 3.761 2.768 -12.664 1.00 97.56 254 VAL A CA 1
ATOM 1795 C C . VAL A 1 254 ? 3.713 3.663 -13.898 1.00 97.56 254 VAL A C 1
ATOM 1797 O O . VAL A 1 254 ? 4.502 3.515 -14.833 1.00 97.56 254 VAL A O 1
ATOM 1800 N N . THR A 1 255 ? 2.803 4.631 -13.881 1.00 96.88 255 THR A N 1
ATOM 1801 C CA . THR A 1 255 ? 2.763 5.757 -14.817 1.00 96.88 255 THR A CA 1
ATOM 1802 C C . THR A 1 255 ? 3.167 7.019 -14.072 1.00 96.88 255 THR A C 1
ATOM 1804 O O . THR A 1 255 ? 2.534 7.383 -13.089 1.00 96.88 255 THR A O 1
ATOM 1807 N N . ALA A 1 256 ? 4.227 7.680 -14.525 1.00 96.94 256 ALA A N 1
ATOM 1808 C CA . ALA A 1 256 ? 4.794 8.868 -13.897 1.00 96.94 256 ALA A CA 1
ATOM 1809 C C . ALA A 1 256 ? 5.062 9.929 -14.972 1.00 96.94 256 ALA A C 1
ATOM 1811 O O . ALA A 1 256 ? 6.196 10.159 -15.395 1.00 96.94 256 ALA A O 1
ATOM 1812 N N . ALA A 1 257 ? 3.990 10.539 -15.483 1.00 95.00 257 ALA A N 1
ATOM 1813 C CA . ALA A 1 257 ? 4.041 11.394 -16.671 1.00 95.00 257 ALA A CA 1
ATOM 1814 C C . ALA A 1 257 ? 4.958 12.627 -16.529 1.00 95.00 257 ALA A C 1
ATOM 1816 O O . ALA A 1 257 ? 5.483 13.119 -17.533 1.00 95.00 257 ALA A O 1
ATOM 1817 N N . SER A 1 258 ? 5.147 13.129 -15.305 1.00 96.69 258 SER A N 1
ATOM 1818 C CA . SER A 1 258 ? 5.986 14.302 -15.025 1.00 96.69 258 SER A CA 1
ATOM 1819 C C . SER A 1 258 ? 7.362 13.981 -14.450 1.00 96.69 258 SER A C 1
ATOM 1821 O O . SER A 1 258 ? 8.168 14.903 -14.332 1.00 96.69 258 SER A O 1
ATOM 1823 N N . ALA A 1 259 ? 7.651 12.717 -14.137 1.00 98.19 259 ALA A N 1
ATOM 1824 C CA . ALA A 1 259 ? 8.904 12.353 -13.498 1.00 98.19 259 ALA A CA 1
ATOM 1825 C C . ALA A 1 259 ? 10.090 12.540 -14.449 1.00 98.19 259 ALA A C 1
ATOM 1827 O O . ALA A 1 259 ? 10.062 12.084 -15.594 1.00 98.19 259 ALA A O 1
ATOM 1828 N N . THR A 1 260 ? 11.137 13.198 -13.958 1.00 98.56 260 THR A N 1
ATOM 1829 C CA . THR A 1 260 ? 12.423 13.371 -14.649 1.00 98.56 260 THR A CA 1
ATOM 1830 C C . THR A 1 260 ? 13.509 12.483 -14.054 1.00 98.56 260 THR A C 1
ATOM 1832 O O . THR A 1 260 ? 14.437 12.116 -14.771 1.00 98.56 260 THR A O 1
ATOM 1835 N N . ASN A 1 261 ? 13.367 12.091 -12.783 1.00 98.62 261 ASN A N 1
ATOM 1836 C CA . ASN A 1 261 ? 14.268 11.178 -12.089 1.00 98.62 261 ASN A CA 1
ATOM 1837 C C . ASN A 1 261 ? 13.479 10.032 -11.440 1.00 98.62 261 ASN A C 1
ATOM 1839 O O . ASN A 1 261 ? 12.517 10.274 -10.709 1.00 98.62 261 ASN A O 1
ATOM 1843 N N . ILE A 1 262 ? 13.871 8.788 -11.716 1.00 98.81 262 ILE A N 1
ATOM 1844 C CA . ILE A 1 262 ? 13.296 7.606 -11.070 1.00 98.81 262 ILE A CA 1
ATOM 1845 C C . ILE A 1 262 ? 14.413 6.667 -10.618 1.00 98.81 262 ILE A C 1
ATOM 1847 O O . ILE A 1 262 ? 15.305 6.319 -11.394 1.00 98.81 262 ILE A O 1
ATOM 1851 N N . SER A 1 263 ? 14.313 6.193 -9.379 1.00 98.81 263 SER A N 1
ATOM 1852 C CA . SER A 1 263 ? 15.131 5.110 -8.836 1.00 98.81 263 SER A CA 1
ATOM 1853 C C . SER A 1 263 ? 14.258 3.899 -8.524 1.00 98.81 263 SER A C 1
ATOM 1855 O O . SER A 1 263 ? 13.257 4.020 -7.823 1.00 98.81 263 SER A O 1
ATOM 1857 N N . ILE A 1 264 ? 14.617 2.727 -9.041 1.00 98.88 264 ILE A N 1
ATOM 1858 C CA . ILE A 1 264 ? 13.931 1.459 -8.781 1.00 98.88 264 ILE A CA 1
ATOM 1859 C C . ILE A 1 264 ? 14.814 0.603 -7.878 1.00 98.88 264 ILE A C 1
ATOM 1861 O O . ILE A 1 264 ? 15.955 0.314 -8.228 1.00 98.88 264 ILE A O 1
ATOM 1865 N N . ASN A 1 265 ? 14.267 0.140 -6.758 1.00 98.56 265 ASN A N 1
ATOM 1866 C CA . ASN A 1 265 ? 14.906 -0.797 -5.842 1.00 98.56 265 ASN A CA 1
ATOM 1867 C C . ASN A 1 265 ? 14.096 -2.099 -5.800 1.00 98.56 265 ASN A C 1
ATOM 1869 O O . ASN A 1 265 ? 13.060 -2.193 -5.136 1.00 98.56 265 ASN A O 1
ATOM 1873 N N . ALA A 1 266 ? 14.568 -3.105 -6.529 1.00 98.31 266 ALA A N 1
ATOM 1874 C CA . ALA A 1 266 ? 13.946 -4.414 -6.647 1.00 98.31 266 ALA A CA 1
ATOM 1875 C C . ALA A 1 266 ? 14.640 -5.439 -5.745 1.00 98.31 266 ALA A C 1
ATOM 1877 O O . ALA A 1 266 ? 15.830 -5.742 -5.901 1.00 98.31 266 ALA A O 1
ATOM 1878 N N . ALA A 1 267 ? 13.891 -5.993 -4.791 1.00 97.62 267 ALA A N 1
ATOM 1879 C CA . ALA A 1 267 ? 14.369 -7.091 -3.964 1.00 97.62 267 ALA A CA 1
ATOM 1880 C C . ALA A 1 267 ? 14.472 -8.401 -4.768 1.00 97.62 267 ALA A C 1
ATOM 1882 O O . ALA A 1 267 ? 14.138 -8.473 -5.951 1.00 97.62 267 ALA A O 1
ATOM 1883 N N . LYS A 1 268 ? 14.990 -9.453 -4.124 1.00 97.25 268 LYS A N 1
ATOM 1884 C CA . LYS A 1 268 ? 15.343 -10.715 -4.790 1.00 97.25 268 LYS A CA 1
ATOM 1885 C C . LYS A 1 268 ? 14.153 -11.400 -5.471 1.00 97.25 268 LYS A C 1
ATOM 1887 O O . LYS A 1 268 ? 14.333 -11.988 -6.532 1.00 97.25 268 LYS A O 1
ATOM 1892 N N . ASP A 1 269 ? 12.965 -11.268 -4.891 1.00 97.31 269 ASP A N 1
ATOM 1893 C CA . ASP A 1 269 ? 11.742 -11.927 -5.359 1.00 97.31 269 ASP A CA 1
ATOM 1894 C C . ASP A 1 269 ? 10.867 -10.999 -6.224 1.00 97.31 269 ASP A C 1
ATOM 1896 O O . ASP A 1 269 ? 9.668 -11.224 -6.393 1.00 97.31 269 ASP A O 1
ATOM 1900 N N . THR A 1 270 ? 11.450 -9.925 -6.765 1.00 97.69 270 THR A N 1
ATOM 1901 C CA . THR A 1 270 ? 10.786 -9.030 -7.717 1.00 97.69 270 THR A CA 1
ATOM 1902 C C . THR A 1 270 ? 11.157 -9.426 -9.141 1.00 97.69 270 THR A C 1
ATOM 1904 O O . THR A 1 270 ? 12.249 -9.116 -9.609 1.00 97.69 270 THR A O 1
ATOM 1907 N N . ALA A 1 271 ? 10.225 -10.056 -9.855 1.00 97.88 271 ALA A N 1
ATOM 1908 C CA . ALA A 1 271 ? 10.422 -10.487 -11.237 1.00 97.88 271 ALA A CA 1
ATOM 1909 C C . ALA A 1 271 ? 10.507 -9.318 -12.234 1.00 97.88 271 ALA A C 1
ATOM 1911 O O . ALA A 1 271 ? 11.136 -9.442 -13.286 1.00 97.88 271 ALA A O 1
ATOM 1912 N N . GLY A 1 272 ? 9.873 -8.178 -11.942 1.00 97.69 272 GLY A N 1
ATOM 1913 C CA . GLY A 1 272 ? 9.923 -7.017 -12.825 1.00 97.69 272 GLY A CA 1
ATOM 1914 C C . GLY A 1 272 ? 8.995 -5.871 -12.440 1.00 97.69 272 GLY A C 1
ATOM 1915 O O . GLY A 1 272 ? 8.288 -5.930 -11.437 1.00 97.69 272 GLY A O 1
ATOM 1916 N N . LEU A 1 273 ? 8.977 -4.849 -13.296 1.00 98.00 273 LEU A N 1
ATOM 1917 C CA . LEU A 1 273 ? 8.130 -3.657 -13.197 1.00 98.00 273 LEU A CA 1
ATOM 1918 C C . LEU A 1 273 ? 7.744 -3.183 -14.604 1.00 98.00 273 LEU A C 1
ATOM 1920 O O . LEU A 1 273 ? 8.572 -3.229 -15.516 1.00 98.00 273 LEU A O 1
ATOM 1924 N N . THR A 1 274 ? 6.530 -2.664 -14.774 1.00 97.44 274 THR A N 1
ATOM 1925 C CA . THR A 1 274 ? 6.138 -1.906 -15.969 1.00 97.44 274 THR A CA 1
ATOM 1926 C C . THR A 1 274 ? 6.152 -0.407 -15.680 1.00 97.44 274 THR A C 1
ATOM 1928 O O . THR A 1 274 ? 5.450 0.055 -14.785 1.00 97.44 274 THR A O 1
ATOM 1931 N N . LEU A 1 275 ? 6.909 0.365 -16.461 1.00 97.88 275 LEU A N 1
ATOM 1932 C CA . LEU A 1 275 ? 7.090 1.804 -16.280 1.00 97.88 275 LEU A CA 1
ATOM 1933 C C . LEU A 1 275 ? 6.660 2.602 -17.519 1.00 97.88 275 LEU A C 1
ATOM 1935 O O . LEU A 1 275 ? 7.006 2.270 -18.652 1.00 97.88 275 LEU A O 1
ATOM 1939 N N . THR A 1 276 ? 5.946 3.703 -17.294 1.00 96.38 276 THR A N 1
ATOM 1940 C CA . THR A 1 276 ? 5.618 4.707 -18.317 1.00 96.38 276 THR A CA 1
ATOM 1941 C C . THR A 1 276 ? 5.998 6.089 -17.810 1.00 96.38 276 THR A C 1
ATOM 1943 O O . THR A 1 276 ? 5.359 6.596 -16.892 1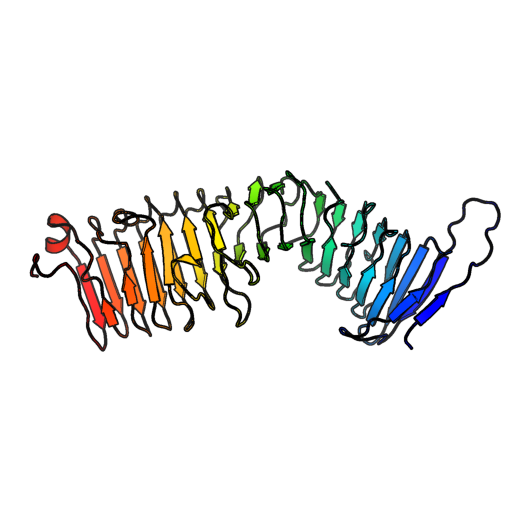.00 96.38 276 THR A O 1
ATOM 1946 N N . ALA A 1 277 ? 7.020 6.715 -18.399 1.00 96.25 277 ALA A N 1
ATOM 1947 C CA . ALA A 1 277 ? 7.508 8.017 -17.946 1.00 96.25 277 ALA A CA 1
ATOM 1948 C C . ALA A 1 277 ? 8.123 8.811 -19.109 1.00 96.25 277 ALA A C 1
ATOM 1950 O O . ALA A 1 277 ? 9.329 8.797 -19.331 1.00 96.25 277 ALA A O 1
ATOM 1951 N N . GLY A 1 278 ? 7.284 9.517 -19.873 1.00 94.12 278 GLY A N 1
ATOM 1952 C CA . GLY A 1 278 ? 7.697 10.178 -21.121 1.00 94.12 278 GLY A CA 1
ATOM 1953 C C . GLY A 1 278 ? 8.611 11.402 -20.967 1.00 94.12 278 GLY A C 1
ATOM 1954 O O . GLY A 1 278 ? 9.040 11.958 -21.977 1.00 94.12 278 GLY A O 1
ATOM 1955 N N . LYS A 1 279 ? 8.887 11.849 -19.735 1.00 97.38 279 LYS A N 1
ATOM 1956 C CA . LYS A 1 279 ? 9.823 12.945 -19.421 1.00 97.38 279 LYS A CA 1
ATOM 1957 C C . LYS A 1 279 ? 11.061 12.483 -18.652 1.00 97.38 279 LYS A C 1
ATOM 1959 O O . LYS A 1 279 ? 11.909 13.312 -18.330 1.00 97.38 279 LYS A O 1
ATOM 1964 N N . LEU A 1 280 ? 11.169 11.186 -18.372 1.00 98.31 280 LEU A N 1
ATOM 1965 C CA . LEU A 1 280 ? 12.246 10.616 -17.577 1.00 98.31 280 LEU A CA 1
ATOM 1966 C C . LEU A 1 280 ? 13.579 10.830 -18.281 1.00 98.31 280 LEU A C 1
ATOM 1968 O O . LEU A 1 280 ? 13.737 10.351 -19.400 1.00 98.31 280 LEU A O 1
ATOM 1972 N N . THR A 1 281 ? 14.519 11.523 -17.642 1.00 98.25 281 THR A N 1
ATOM 1973 C CA . THR A 1 281 ? 15.890 11.692 -18.143 1.00 98.25 281 THR A CA 1
ATOM 1974 C C . THR A 1 281 ? 16.857 10.767 -17.428 1.00 98.25 281 THR A C 1
ATOM 1976 O O . THR A 1 281 ? 17.751 10.225 -18.076 1.00 98.25 281 THR A O 1
ATOM 1979 N N . ASP A 1 282 ? 16.646 10.555 -16.132 1.00 98.62 282 ASP A N 1
ATOM 1980 C CA . ASP A 1 282 ? 17.540 9.820 -15.247 1.00 98.62 282 ASP A CA 1
ATOM 1981 C C . ASP A 1 282 ? 16.819 8.618 -14.652 1.00 98.62 282 ASP A C 1
ATOM 1983 O O . ASP A 1 282 ? 15.883 8.765 -13.865 1.00 98.62 282 ASP A O 1
ATOM 1987 N N . LEU A 1 283 ? 17.261 7.421 -15.028 1.00 98.69 283 LEU A N 1
ATOM 1988 C CA . LEU A 1 283 ? 16.732 6.169 -14.510 1.00 98.69 283 LEU A CA 1
ATOM 1989 C C . LEU A 1 283 ? 17.843 5.380 -13.824 1.00 98.69 283 LEU A C 1
ATOM 1991 O O . LEU A 1 283 ? 18.842 5.024 -14.449 1.00 98.69 283 LEU A O 1
ATOM 1995 N N . THR A 1 284 ? 17.638 5.062 -12.550 1.00 98.69 284 THR A N 1
ATOM 1996 C CA . THR A 1 284 ? 18.468 4.107 -11.812 1.00 98.69 284 THR A CA 1
ATOM 1997 C C . THR A 1 284 ? 17.679 2.834 -11.530 1.00 98.69 284 THR A C 1
ATOM 1999 O O . THR A 1 284 ? 16.535 2.900 -11.086 1.00 98.69 284 THR A O 1
ATOM 2002 N N . VAL A 1 285 ? 18.286 1.672 -11.760 1.00 98.62 285 VAL A N 1
ATOM 2003 C CA . VAL A 1 285 ? 17.723 0.359 -11.431 1.00 98.62 285 VAL A CA 1
ATOM 2004 C C . VAL A 1 285 ? 18.703 -0.394 -10.545 1.00 98.62 285 VAL A C 1
ATOM 2006 O O . VAL A 1 285 ? 19.816 -0.694 -10.963 1.00 98.62 285 VAL A O 1
ATOM 2009 N N . ASN A 1 286 ? 18.276 -0.727 -9.334 1.00 98.38 286 ASN A N 1
ATOM 2010 C CA . ASN A 1 286 ? 18.999 -1.575 -8.400 1.00 98.38 286 ASN A CA 1
ATOM 2011 C C . ASN A 1 286 ? 18.205 -2.874 -8.229 1.00 98.38 286 ASN A C 1
ATOM 2013 O O . ASN A 1 286 ? 17.117 -2.844 -7.652 1.00 98.38 286 ASN A O 1
ATOM 2017 N N . ASN A 1 287 ? 18.710 -4.007 -8.719 1.00 98.12 287 ASN A N 1
ATOM 2018 C CA . ASN A 1 287 ? 18.015 -5.294 -8.608 1.00 98.12 287 ASN A CA 1
ATOM 2019 C C . ASN A 1 287 ? 18.870 -6.357 -7.916 1.00 98.12 287 ASN A C 1
ATOM 2021 O O . ASN 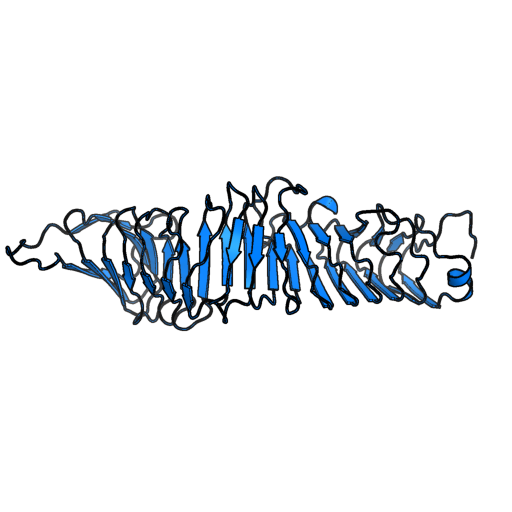A 1 287 ? 20.004 -6.625 -8.306 1.00 98.12 287 ASN A O 1
ATOM 2025 N N . LYS A 1 288 ? 18.285 -7.007 -6.905 1.00 97.62 288 LYS A N 1
ATOM 2026 C CA . LYS A 1 288 ? 18.926 -8.107 -6.166 1.00 97.62 288 LYS A CA 1
ATOM 2027 C C . LYS A 1 288 ? 18.738 -9.474 -6.827 1.00 97.62 288 LYS A C 1
ATOM 2029 O O . LYS A 1 288 ? 19.578 -10.357 -6.692 1.00 97.62 288 LYS A O 1
ATOM 2034 N N . GLY A 1 289 ? 17.604 -9.666 -7.498 1.00 97.25 289 GLY A N 1
ATOM 2035 C CA . GLY A 1 289 ? 17.237 -10.894 -8.209 1.00 97.25 289 GLY A CA 1
ATOM 2036 C C . GLY A 1 289 ? 17.203 -10.702 -9.721 1.00 97.25 289 GLY A C 1
ATOM 2037 O O . GLY A 1 289 ? 17.619 -9.661 -10.231 1.00 97.25 289 GLY A O 1
ATOM 2038 N N . ALA A 1 290 ? 16.707 -11.710 -10.440 1.00 97.50 290 ALA A N 1
ATOM 2039 C CA . ALA A 1 290 ? 16.399 -11.554 -11.858 1.00 97.50 290 ALA A CA 1
ATOM 2040 C C . ALA A 1 290 ? 15.245 -10.555 -12.021 1.00 97.50 290 ALA A C 1
ATOM 2042 O O . ALA A 1 290 ? 14.197 -10.735 -11.407 1.00 97.50 290 ALA A O 1
ATOM 2043 N N . PHE A 1 291 ? 15.442 -9.518 -12.832 1.00 98.44 291 PHE A N 1
ATOM 2044 C CA . PHE A 1 291 ? 14.510 -8.407 -12.968 1.00 98.44 291 PHE A CA 1
ATOM 2045 C C . PHE A 1 291 ? 14.312 -8.019 -14.434 1.00 98.44 291 PHE A C 1
ATOM 2047 O O . PHE A 1 291 ? 15.274 -7.804 -15.178 1.00 98.44 291 PHE A O 1
ATOM 2054 N N . VAL A 1 292 ? 13.045 -7.895 -14.832 1.00 97.94 292 VAL A N 1
ATOM 2055 C CA . VAL A 1 292 ? 12.635 -7.433 -16.160 1.00 97.94 292 VAL A CA 1
ATOM 2056 C C . VAL A 1 292 ? 11.996 -6.052 -16.053 1.00 97.94 292 VAL A C 1
ATOM 2058 O O . VAL A 1 292 ? 10.907 -5.900 -15.492 1.00 97.94 292 VAL A O 1
ATOM 2061 N N . LEU A 1 293 ? 12.628 -5.042 -16.650 1.00 97.88 293 LEU A N 1
ATOM 2062 C CA . LEU A 1 293 ? 12.003 -3.735 -16.835 1.00 97.88 293 LEU A CA 1
ATOM 2063 C C . LEU A 1 293 ? 11.169 -3.737 -18.117 1.00 97.88 293 LEU A C 1
ATOM 2065 O O . LEU A 1 293 ? 11.670 -3.999 -19.208 1.00 97.88 293 LEU A O 1
ATOM 2069 N N . THR A 1 294 ? 9.888 -3.421 -18.003 1.00 97.06 294 THR A N 1
ATOM 2070 C CA . THR A 1 294 ? 8.955 -3.359 -19.131 1.00 97.06 294 THR A CA 1
ATOM 2071 C C . THR A 1 294 ? 8.417 -1.942 -19.289 1.00 97.06 294 THR A C 1
ATOM 2073 O O . THR A 1 294 ? 8.319 -1.190 -18.326 1.00 97.06 294 THR A O 1
ATOM 2076 N N . GLY A 1 295 ? 8.070 -1.561 -20.514 1.00 95.62 295 GLY A N 1
ATOM 2077 C CA . GLY A 1 295 ? 7.367 -0.320 -20.823 1.00 95.62 295 GLY A CA 1
ATOM 2078 C C . GLY A 1 295 ? 5.930 -0.624 -21.230 1.00 95.62 295 GLY A C 1
ATOM 2079 O O . GLY A 1 295 ? 5.670 -1.688 -21.791 1.00 95.62 295 GLY A O 1
ATOM 2080 N N . SER A 1 296 ? 4.997 0.302 -21.001 1.00 91.88 296 SER A N 1
ATOM 2081 C CA . SER A 1 296 ? 3.624 0.163 -21.531 1.00 91.88 296 SER A CA 1
ATOM 2082 C C . SER A 1 296 ? 3.572 0.150 -23.063 1.00 91.88 296 SER A C 1
ATOM 2084 O O . SER A 1 296 ? 2.628 -0.363 -23.657 1.00 91.88 296 SER A O 1
ATOM 2086 N N . ALA A 1 297 ? 4.608 0.695 -23.699 1.00 94.50 297 ALA A N 1
ATOM 2087 C CA . ALA A 1 297 ? 4.831 0.680 -25.130 1.00 94.50 297 ALA A CA 1
ATOM 2088 C C . ALA A 1 297 ? 6.328 0.531 -25.433 1.00 94.50 297 ALA A C 1
ATOM 2090 O O . ALA A 1 297 ? 7.185 0.826 -24.599 1.00 94.50 297 ALA A O 1
ATOM 2091 N N . ALA A 1 298 ? 6.620 0.147 -26.673 1.00 94.25 298 ALA A N 1
ATOM 2092 C CA . ALA A 1 298 ? 7.958 0.021 -27.250 1.00 94.25 298 ALA A CA 1
ATOM 2093 C C . ALA A 1 298 ? 8.893 1.213 -26.960 1.00 94.25 298 ALA A C 1
ATOM 2095 O O . ALA A 1 298 ? 10.067 1.027 -26.643 1.00 94.25 298 ALA A O 1
ATOM 2096 N N . THR A 1 299 ? 8.345 2.428 -27.026 1.00 94.25 299 THR A N 1
ATOM 2097 C CA . THR A 1 299 ? 9.063 3.704 -26.896 1.00 94.25 299 THR A CA 1
ATOM 2098 C C . THR A 1 299 ? 8.798 4.406 -25.562 1.00 94.25 299 THR A C 1
ATOM 2100 O O . THR A 1 299 ? 9.048 5.604 -25.441 1.00 94.25 299 THR A O 1
ATOM 2103 N N . ALA A 1 300 ? 8.241 3.708 -24.563 1.00 95.12 300 ALA A N 1
ATOM 2104 C CA . ALA A 1 300 ? 7.787 4.328 -23.312 1.00 95.12 300 ALA A CA 1
ATOM 2105 C C . ALA A 1 300 ? 8.903 5.047 -22.530 1.00 95.12 300 ALA A C 1
ATOM 2107 O O . ALA A 1 300 ? 8.596 5.925 -21.726 1.00 95.12 300 ALA A O 1
ATOM 2108 N N . LEU A 1 301 ? 10.169 4.687 -22.783 1.00 95.75 301 LEU A N 1
ATOM 2109 C CA . LEU A 1 301 ? 11.360 5.229 -22.123 1.00 95.75 301 LEU A CA 1
ATOM 2110 C C . LEU A 1 301 ? 12.329 5.929 -23.094 1.00 95.75 301 LEU A C 1
ATOM 2112 O O . LEU A 1 301 ? 13.491 6.142 -22.761 1.00 95.75 301 LEU A O 1
ATOM 2116 N N . ASP A 1 302 ? 11.870 6.334 -24.283 1.00 95.25 302 ASP A N 1
ATOM 2117 C CA . ASP A 1 302 ? 12.710 7.035 -25.269 1.00 95.25 302 ASP A CA 1
ATOM 2118 C C . ASP A 1 302 ? 13.299 8.355 -24.747 1.00 95.25 302 ASP A C 1
ATOM 2120 O O . ASP A 1 302 ? 14.257 8.859 -25.325 1.00 95.25 302 ASP A O 1
ATOM 2124 N N . SER A 1 303 ? 12.722 8.954 -23.703 1.00 96.06 303 SER A N 1
ATOM 2125 C CA . SER A 1 303 ? 13.218 10.191 -23.093 1.00 96.06 303 SER A CA 1
ATOM 2126 C C . SER A 1 303 ? 14.471 9.996 -22.237 1.00 96.06 303 SER A C 1
ATOM 2128 O O . SER A 1 303 ? 15.155 10.985 -21.966 1.00 96.06 303 SER A O 1
ATOM 2130 N N . VAL A 1 304 ? 14.764 8.757 -21.819 1.00 96.81 304 VAL A N 1
ATOM 2131 C CA . VAL A 1 304 ? 15.875 8.447 -20.913 1.00 96.81 304 VAL A CA 1
ATOM 2132 C C . VAL A 1 304 ? 17.192 8.826 -21.574 1.00 96.81 304 VAL A C 1
ATOM 2134 O O . VAL A 1 304 ? 17.483 8.405 -22.691 1.00 96.81 304 VAL A O 1
ATOM 2137 N N . LYS A 1 305 ? 17.988 9.617 -20.853 1.00 95.75 305 LYS A N 1
ATOM 2138 C CA . LYS A 1 305 ? 19.331 10.051 -21.250 1.00 95.75 305 LYS A CA 1
ATOM 2139 C C . LYS A 1 305 ? 20.409 9.326 -20.464 1.00 95.75 305 LYS A C 1
ATOM 2141 O O . LYS A 1 305 ? 21.453 9.019 -21.027 1.00 95.75 305 LYS A O 1
ATOM 2146 N N . ASN A 1 306 ? 20.141 9.055 -19.191 1.00 96.44 306 ASN A N 1
ATOM 2147 C CA . ASN A 1 306 ? 21.061 8.423 -18.263 1.00 96.44 306 ASN A CA 1
ATOM 2148 C C . ASN A 1 306 ? 20.395 7.166 -17.706 1.00 96.44 306 ASN A C 1
ATOM 2150 O O . ASN A 1 306 ? 19.383 7.257 -17.009 1.00 96.44 306 ASN A O 1
ATOM 2154 N N . LEU A 1 307 ? 20.960 6.002 -18.021 1.00 97.19 307 LEU A N 1
ATOM 2155 C CA . LEU A 1 307 ? 20.545 4.725 -17.451 1.00 97.19 307 LEU A CA 1
ATOM 2156 C C . LEU A 1 307 ? 21.676 4.171 -16.587 1.00 97.19 307 LEU A C 1
ATOM 2158 O O . LEU A 1 307 ? 22.760 3.882 -17.091 1.00 97.19 307 LEU A O 1
ATOM 2162 N N . ASN A 1 308 ? 21.411 4.008 -15.295 1.00 97.69 308 ASN A N 1
ATOM 2163 C CA . ASN A 1 308 ? 22.320 3.367 -14.356 1.00 97.69 308 ASN A CA 1
ATOM 2164 C C . ASN A 1 308 ? 21.701 2.068 -13.838 1.00 97.69 308 ASN A C 1
ATOM 2166 O O . ASN A 1 308 ? 20.612 2.086 -13.268 1.00 97.69 308 ASN A O 1
ATOM 2170 N N . VAL A 1 309 ? 22.386 0.945 -14.018 1.00 97.94 309 VAL A N 1
ATOM 2171 C CA . VAL A 1 309 ? 21.923 -0.376 -13.589 1.00 97.94 309 VAL A CA 1
ATOM 2172 C C . VAL A 1 309 ? 22.942 -0.976 -12.628 1.00 97.94 309 VAL A C 1
ATOM 2174 O O . VAL A 1 309 ? 24.087 -1.204 -13.006 1.00 97.94 309 VAL A O 1
ATOM 2177 N N . ASN A 1 310 ? 22.517 -1.275 -11.403 1.00 97.12 310 ASN A N 1
ATOM 2178 C CA . ASN A 1 310 ? 23.287 -2.010 -10.404 1.00 97.12 310 ASN A CA 1
ATOM 2179 C C . ASN A 1 310 ? 22.571 -3.336 -10.119 1.00 97.12 310 ASN A C 1
ATOM 2181 O O . ASN A 1 310 ? 21.615 -3.403 -9.345 1.00 97.12 310 ASN A O 1
ATOM 2185 N N . ALA A 1 311 ? 23.017 -4.388 -10.791 1.00 94.81 311 ALA A N 1
ATOM 2186 C CA . ALA A 1 311 ? 22.304 -5.648 -10.893 1.00 94.81 311 ALA A CA 1
ATOM 2187 C C . ALA A 1 311 ? 23.070 -6.767 -10.178 1.00 94.81 311 ALA A C 1
ATOM 2189 O O . ALA A 1 311 ? 23.965 -7.373 -10.754 1.00 94.81 311 ALA A O 1
ATOM 2190 N N . GLU A 1 312 ? 22.735 -7.080 -8.924 1.00 96.12 312 GLU A N 1
ATOM 2191 C CA . GLU A 1 312 ? 23.275 -8.284 -8.264 1.00 96.12 312 GLU A CA 1
ATOM 2192 C C . GLU A 1 312 ? 22.713 -9.566 -8.914 1.00 96.12 312 GLU A C 1
ATOM 2194 O O . GLU A 1 312 ? 23.392 -10.591 -8.957 1.00 96.12 312 GLU A O 1
ATOM 2199 N N . GLY A 1 313 ? 21.486 -9.503 -9.448 1.00 95.81 313 GLY A N 1
ATOM 2200 C CA . GLY A 1 313 ? 20.879 -10.539 -10.291 1.00 95.81 313 GLY A CA 1
ATOM 2201 C C . GLY A 1 313 ? 20.809 -10.137 -11.768 1.00 95.81 313 GLY A C 1
ATOM 2202 O O . GLY A 1 313 ? 21.261 -9.065 -12.147 1.00 95.81 313 GLY A O 1
ATOM 2203 N N . ALA A 1 314 ? 20.246 -10.986 -12.634 1.00 95.75 314 ALA A N 1
ATOM 2204 C CA . ALA A 1 314 ? 20.145 -10.682 -14.066 1.00 95.75 314 ALA A CA 1
ATOM 2205 C C . ALA A 1 314 ? 19.201 -9.499 -14.339 1.00 95.75 314 ALA A C 1
ATOM 2207 O O . ALA A 1 314 ? 18.057 -9.513 -13.891 1.00 95.75 314 ALA A O 1
ATOM 2208 N N . PHE A 1 315 ? 19.655 -8.509 -15.105 1.00 97.56 315 PHE A N 1
ATOM 2209 C CA . PHE A 1 315 ? 18.820 -7.415 -15.595 1.00 97.56 315 PHE A CA 1
ATOM 2210 C C . PHE A 1 315 ? 18.459 -7.633 -17.066 1.00 97.56 315 PHE A C 1
ATOM 2212 O O . PHE A 1 315 ? 19.298 -8.009 -17.882 1.00 97.56 315 PHE A O 1
ATOM 2219 N N . SER A 1 316 ? 17.209 -7.373 -17.430 1.00 96.25 316 SER A N 1
ATOM 2220 C CA . SER A 1 316 ? 16.776 -7.391 -18.828 1.00 96.25 316 SER A CA 1
ATOM 2221 C C . SER A 1 316 ? 15.632 -6.418 -19.064 1.00 96.25 316 SER A C 1
ATOM 2223 O O . SER A 1 316 ? 14.995 -5.936 -18.122 1.00 96.25 316 SER A O 1
ATOM 2225 N N . VAL A 1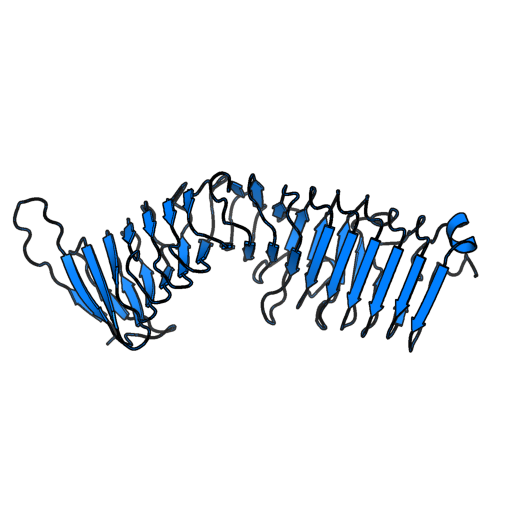 317 ? 15.356 -6.143 -20.335 1.00 95.50 317 VAL A N 1
ATOM 2226 C CA . VAL A 1 317 ? 14.174 -5.384 -20.745 1.00 95.50 317 VAL A CA 1
ATOM 2227 C C . VAL A 1 317 ? 13.166 -6.266 -21.480 1.00 95.50 317 VAL A C 1
ATOM 2229 O O . VAL A 1 317 ? 13.536 -7.181 -22.212 1.00 95.50 317 VAL A O 1
ATOM 2232 N N . GLY A 1 318 ? 11.881 -5.989 -21.264 1.00 93.56 318 GLY A N 1
ATOM 2233 C CA . GLY A 1 318 ? 10.760 -6.653 -21.931 1.00 93.56 318 GLY A CA 1
ATOM 2234 C C . GLY A 1 318 ? 10.301 -5.889 -23.177 1.00 93.56 318 GLY A C 1
ATOM 2235 O O . GLY A 1 318 ? 11.005 -5.809 -24.174 1.00 93.56 318 GLY A O 1
ATOM 2236 N N . THR A 1 319 ? 9.106 -5.293 -23.114 1.00 93.94 319 THR A N 1
ATOM 2237 C CA . THR A 1 319 ? 8.459 -4.560 -24.226 1.00 93.94 319 THR A CA 1
ATOM 2238 C C . THR A 1 319 ? 9.256 -3.358 -24.756 1.00 93.94 319 THR A C 1
ATOM 2240 O O . THR A 1 319 ? 8.984 -2.894 -25.860 1.00 93.94 319 THR A O 1
ATOM 2243 N N . ILE A 1 320 ? 10.221 -2.831 -23.997 1.00 93.38 320 ILE A N 1
ATOM 2244 C CA . ILE A 1 320 ? 11.024 -1.667 -24.403 1.00 93.38 320 ILE A CA 1
ATOM 2245 C C . ILE A 1 320 ? 11.977 -2.095 -25.517 1.00 93.38 320 ILE A C 1
ATOM 2247 O O . ILE A 1 320 ? 12.878 -2.895 -25.284 1.00 93.38 320 ILE A O 1
ATOM 2251 N N . ASN A 1 321 ? 11.807 -1.529 -26.710 1.00 91.75 321 ASN A N 1
ATOM 2252 C CA . ASN A 1 321 ? 12.665 -1.826 -27.859 1.00 91.75 321 ASN A CA 1
ATOM 2253 C C . ASN A 1 321 ? 13.408 -0.595 -28.395 1.00 91.75 321 ASN A C 1
ATOM 2255 O O . ASN A 1 321 ? 14.090 -0.687 -29.413 1.00 91.75 321 ASN A O 1
ATOM 2259 N N . SER A 1 322 ? 13.289 0.552 -27.726 1.00 92.06 322 SER A N 1
ATOM 2260 C CA . SER A 1 322 ? 13.958 1.792 -28.108 1.00 92.06 322 SER A CA 1
ATOM 2261 C C . SER A 1 322 ? 14.364 2.590 -26.871 1.00 92.06 322 SER A C 1
ATOM 2263 O O . SER A 1 322 ? 13.587 2.740 -25.928 1.00 92.06 322 SER A O 1
ATOM 2265 N N . LEU A 1 323 ? 15.600 3.088 -26.898 1.00 92.12 323 LEU A N 1
ATOM 2266 C CA . LEU A 1 323 ? 16.173 4.057 -25.960 1.00 92.12 323 LEU A CA 1
ATOM 2267 C C . LEU A 1 323 ? 16.948 5.098 -26.774 1.00 92.12 323 LEU A C 1
ATOM 2269 O O . LEU A 1 323 ? 18.158 5.279 -26.636 1.00 92.12 323 LEU A O 1
ATOM 2273 N N . LYS A 1 324 ? 16.261 5.743 -27.721 1.00 90.06 324 LYS A N 1
ATOM 2274 C CA . LYS A 1 324 ? 16.938 6.516 -28.771 1.00 90.06 324 LYS A CA 1
ATOM 2275 C C . LYS A 1 324 ? 17.703 7.744 -28.268 1.00 90.06 324 LYS A C 1
ATOM 2277 O O . LYS A 1 324 ? 18.605 8.189 -28.965 1.00 90.06 324 LYS A O 1
ATOM 2282 N N . ASN A 1 325 ? 17.369 8.277 -27.093 1.00 92.12 325 ASN A N 1
ATOM 2283 C CA . ASN A 1 325 ? 18.038 9.449 -26.516 1.00 92.12 325 ASN A CA 1
ATOM 2284 C C . ASN A 1 325 ? 19.063 9.098 -25.421 1.00 92.12 325 ASN A C 1
ATOM 2286 O O . ASN A 1 325 ? 19.525 10.000 -24.724 1.00 92.12 325 ASN A O 1
ATOM 2290 N N . LEU A 1 326 ? 19.399 7.815 -25.251 1.00 92.56 326 LEU A N 1
ATOM 2291 C CA . LEU A 1 326 ? 20.326 7.352 -24.221 1.00 92.56 326 LEU A CA 1
ATOM 2292 C C . LEU A 1 326 ? 21.759 7.823 -24.492 1.00 92.56 326 LEU A C 1
ATOM 2294 O O . LEU A 1 326 ? 22.428 7.272 -25.357 1.00 92.56 326 LEU A O 1
ATOM 2298 N N . ASN A 1 327 ? 22.247 8.782 -23.713 1.00 91.56 327 ASN A N 1
ATOM 2299 C CA . ASN A 1 327 ? 23.599 9.325 -23.839 1.00 91.56 327 ASN A CA 1
ATOM 2300 C C . ASN A 1 327 ? 24.610 8.605 -22.943 1.00 91.56 327 ASN A C 1
ATOM 2302 O O . ASN A 1 327 ? 25.752 8.419 -23.349 1.00 91.56 327 ASN A O 1
ATOM 2306 N N . ASN A 1 328 ? 24.185 8.216 -21.739 1.00 93.44 328 ASN A N 1
ATOM 2307 C CA . ASN A 1 328 ? 25.046 7.616 -20.727 1.00 93.44 328 ASN A CA 1
ATOM 2308 C C . ASN A 1 328 ? 24.447 6.293 -20.252 1.00 93.44 328 ASN A C 1
ATOM 2310 O O . ASN A 1 328 ? 23.292 6.244 -19.815 1.00 93.44 328 ASN A O 1
ATOM 2314 N N . LEU A 1 329 ? 25.250 5.232 -20.303 1.00 94.31 329 LEU A N 1
ATOM 2315 C CA . LEU A 1 329 ? 24.881 3.904 -19.831 1.00 94.31 329 LEU A CA 1
ATOM 2316 C C . LEU A 1 329 ? 25.919 3.399 -18.833 1.00 94.31 329 LEU A C 1
ATOM 2318 O O . LEU A 1 329 ? 27.060 3.130 -19.197 1.00 94.31 329 LEU A O 1
ATOM 2322 N N . THR A 1 330 ? 25.500 3.196 -17.591 1.00 95.56 330 THR A N 1
ATOM 2323 C CA . THR A 1 330 ? 26.310 2.514 -16.580 1.00 95.56 330 THR A CA 1
ATOM 2324 C C . THR A 1 330 ? 25.652 1.191 -16.228 1.00 95.56 330 THR A C 1
ATOM 2326 O O . THR A 1 330 ? 24.464 1.154 -15.913 1.00 95.56 330 THR A O 1
ATOM 2329 N N . VAL A 1 331 ? 26.417 0.103 -16.272 1.00 95.31 331 VAL A N 1
ATOM 2330 C CA . VAL A 1 331 ? 25.945 -1.229 -15.880 1.00 95.31 331 VAL A CA 1
ATOM 2331 C C . VAL A 1 331 ? 26.984 -1.884 -14.988 1.00 95.31 331 VAL A C 1
ATOM 2333 O O . VAL A 1 331 ? 28.098 -2.154 -15.427 1.00 95.31 331 VAL A O 1
ATOM 2336 N N . ASN A 1 332 ? 26.600 -2.189 -13.754 1.00 95.06 332 ASN A N 1
ATOM 2337 C CA . ASN A 1 332 ? 27.420 -2.879 -12.769 1.00 95.06 332 ASN A CA 1
ATOM 2338 C C . ASN A 1 332 ? 26.728 -4.176 -12.329 1.00 95.06 332 ASN A C 1
ATOM 2340 O O . ASN A 1 332 ? 25.529 -4.159 -12.054 1.00 95.06 332 ASN A O 1
ATOM 2344 N N . GLY A 1 333 ? 27.473 -5.278 -12.188 1.00 90.69 333 GLY A N 1
ATOM 2345 C CA . GLY A 1 333 ? 27.004 -6.474 -11.474 1.00 90.69 333 GLY A CA 1
ATOM 2346 C C . GLY A 1 333 ? 27.025 -7.784 -12.271 1.00 90.69 333 GLY A C 1
ATOM 2347 O O . GLY A 1 333 ? 28.065 -8.180 -12.790 1.00 90.69 333 GLY A O 1
ATOM 2348 N N . ALA A 1 334 ? 25.924 -8.534 -12.286 1.00 90.38 334 ALA A N 1
ATOM 2349 C CA . ALA A 1 334 ? 25.856 -9.890 -12.823 1.00 90.38 334 ALA A CA 1
ATOM 2350 C C . ALA A 1 334 ? 25.785 -9.911 -14.355 1.00 90.38 334 ALA A C 1
ATOM 2352 O O . ALA A 1 334 ? 26.797 -10.119 -15.019 1.00 90.38 334 ALA A O 1
ATOM 2353 N N . THR A 1 335 ? 24.593 -9.710 -14.918 1.00 90.31 335 THR A N 1
ATOM 2354 C CA . THR A 1 335 ? 24.345 -9.725 -16.368 1.00 90.31 335 THR A CA 1
ATOM 2355 C C . THR A 1 335 ? 23.323 -8.659 -16.732 1.00 90.31 335 THR A C 1
ATOM 2357 O O . THR A 1 335 ? 22.462 -8.325 -15.914 1.00 90.31 335 THR A O 1
ATOM 2360 N N . ALA A 1 336 ? 23.405 -8.145 -17.957 1.00 92.31 336 ALA A N 1
ATOM 2361 C CA . ALA A 1 336 ? 22.428 -7.205 -18.491 1.00 92.31 336 ALA A CA 1
ATOM 2362 C C . ALA A 1 336 ? 22.142 -7.487 -19.971 1.00 92.31 336 ALA A C 1
ATOM 2364 O O . ALA A 1 336 ? 23.046 -7.458 -20.808 1.00 92.31 336 ALA A O 1
ATOM 2365 N N . ASP A 1 337 ? 20.872 -7.734 -20.294 1.00 93.00 337 ASP A N 1
ATOM 2366 C CA . ASP A 1 337 ? 20.410 -7.995 -21.657 1.00 93.00 337 ASP A CA 1
ATOM 2367 C C . ASP A 1 337 ? 19.511 -6.858 -22.171 1.00 93.00 337 ASP A C 1
ATOM 2369 O O . ASP A 1 337 ? 18.336 -6.746 -21.816 1.00 93.00 337 ASP A O 1
ATOM 2373 N N . LEU A 1 338 ? 20.088 -6.012 -23.027 1.00 90.62 338 LEU A N 1
ATOM 2374 C CA . LEU A 1 338 ? 19.424 -4.950 -23.788 1.00 90.62 338 LEU A CA 1
ATOM 2375 C C . LEU A 1 338 ? 19.463 -5.243 -25.301 1.00 90.62 338 LEU A C 1
ATOM 2377 O O . LEU A 1 338 ? 19.408 -4.325 -26.122 1.00 90.62 338 LEU A O 1
ATOM 2381 N N . SER A 1 339 ? 19.577 -6.515 -25.701 1.00 86.94 339 SER A N 1
ATOM 2382 C CA . SER A 1 339 ? 19.678 -6.905 -27.120 1.00 86.94 339 SER A CA 1
ATOM 2383 C C . SER A 1 339 ? 18.435 -6.553 -27.950 1.00 86.94 339 SER A C 1
ATOM 2385 O O . SER A 1 339 ? 18.519 -6.356 -29.160 1.00 86.94 339 SER A O 1
ATOM 2387 N N . GLY A 1 340 ? 17.272 -6.419 -27.307 1.00 84.25 340 GLY A N 1
ATOM 2388 C CA . GLY A 1 340 ? 16.032 -5.981 -27.952 1.00 84.25 340 GLY A CA 1
ATOM 2389 C C . GLY A 1 340 ? 15.936 -4.472 -28.207 1.00 84.25 340 GLY A C 1
ATOM 2390 O O . GLY A 1 340 ? 14.967 -4.034 -28.823 1.00 84.25 340 GLY A O 1
ATOM 2391 N N . VAL A 1 341 ? 16.903 -3.671 -27.742 1.00 89.06 341 VAL A N 1
ATOM 2392 C CA . VAL A 1 341 ? 16.794 -2.205 -27.702 1.00 89.06 341 VAL A CA 1
ATOM 2393 C C . VAL A 1 341 ? 17.560 -1.538 -28.835 1.00 89.06 341 VAL A C 1
ATOM 2395 O O . VAL A 1 341 ? 18.777 -1.652 -28.933 1.00 89.06 341 VAL A O 1
ATOM 2398 N N . ALA A 1 342 ? 16.867 -0.739 -29.639 1.00 87.31 342 ALA A N 1
ATOM 2399 C CA . ALA A 1 342 ? 17.484 0.235 -30.521 1.00 87.31 342 ALA A CA 1
ATOM 2400 C C . ALA A 1 342 ? 17.970 1.450 -29.713 1.00 87.31 342 ALA A C 1
ATOM 2402 O O . ALA A 1 342 ? 17.178 2.277 -29.254 1.00 87.31 342 ALA A O 1
ATOM 2403 N N . VAL A 1 343 ? 19.287 1.575 -29.564 1.00 81.06 343 VAL A N 1
ATOM 2404 C CA . VAL A 1 343 ? 19.937 2.843 -29.211 1.00 81.06 343 VAL A CA 1
ATOM 2405 C C . VAL A 1 343 ? 20.138 3.627 -30.511 1.00 81.06 343 VAL A C 1
ATOM 2407 O O . VAL A 1 343 ? 20.580 3.063 -31.512 1.00 81.06 343 VAL A O 1
ATOM 2410 N N . GLY A 1 344 ? 19.697 4.886 -30.562 1.00 67.56 344 GLY A N 1
ATOM 2411 C CA . GLY A 1 344 ? 19.652 5.667 -31.805 1.00 67.56 344 GLY A CA 1
ATOM 2412 C C . GLY A 1 344 ? 21.025 5.777 -32.483 1.00 67.56 344 GLY A C 1
ATOM 2413 O O . GLY A 1 344 ? 22.059 5.723 -31.825 1.00 67.56 344 GLY A O 1
ATOM 2414 N N . THR A 1 345 ? 21.062 5.938 -33.809 1.00 57.72 345 THR A N 1
ATOM 2415 C CA . THR A 1 345 ? 22.321 5.949 -34.584 1.00 57.72 345 THR A CA 1
ATOM 2416 C C . THR A 1 345 ? 23.229 7.135 -34.257 1.00 57.72 345 THR A C 1
ATOM 2418 O O . THR A 1 345 ? 24.442 6.965 -34.210 1.00 57.72 345 THR A O 1
ATOM 2421 N N . ALA A 1 346 ? 22.658 8.316 -33.990 1.00 55.84 346 ALA A N 1
ATOM 2422 C CA . ALA A 1 346 ? 23.411 9.470 -33.488 1.00 55.84 346 ALA A CA 1
ATOM 2423 C C . ALA A 1 346 ? 23.942 9.234 -32.063 1.00 55.84 346 ALA A C 1
ATOM 2425 O O . ALA A 1 346 ? 24.978 9.770 -31.683 1.00 55.84 346 ALA A O 1
ATOM 2426 N N . THR A 1 347 ? 23.232 8.407 -31.302 1.00 59.78 347 THR A N 1
ATOM 2427 C CA . THR A 1 347 ? 23.461 8.142 -29.888 1.00 59.78 347 THR A CA 1
ATOM 2428 C C . THR A 1 347 ? 24.533 7.084 -29.679 1.00 59.78 347 THR A C 1
ATOM 2430 O O . THR A 1 347 ? 25.354 7.255 -28.795 1.00 59.78 347 THR A O 1
ATOM 2433 N N . LEU A 1 348 ? 24.619 6.047 -30.523 1.00 65.69 348 LEU A N 1
ATOM 2434 C CA . LEU A 1 348 ? 25.665 5.021 -30.410 1.00 65.69 348 LEU A CA 1
ATOM 2435 C C . LEU A 1 348 ? 27.072 5.597 -30.632 1.00 65.69 348 LEU A C 1
ATOM 2437 O O . LEU A 1 348 ? 27.995 5.248 -29.905 1.00 65.69 348 LEU A O 1
ATOM 2441 N N . SER A 1 349 ? 27.233 6.517 -31.591 1.00 70.81 349 SER A N 1
ATOM 2442 C CA . SER A 1 349 ? 28.521 7.179 -31.848 1.00 70.81 349 SER A CA 1
ATOM 2443 C C . SER A 1 349 ? 28.985 8.104 -30.720 1.00 70.81 349 SER A C 1
ATOM 2445 O O . SER A 1 349 ? 30.157 8.468 -30.681 1.00 70.81 349 SER A O 1
ATOM 2447 N N . SER A 1 350 ? 28.075 8.504 -29.829 1.00 78.69 350 SER A N 1
ATOM 2448 C CA . SER A 1 350 ? 28.341 9.397 -28.698 1.00 78.69 350 SER A CA 1
ATOM 2449 C C . SER A 1 350 ? 27.996 8.769 -27.344 1.00 78.69 350 SER A C 1
ATOM 2451 O O . SER A 1 350 ? 27.910 9.496 -26.360 1.00 78.69 350 SER A O 1
ATOM 2453 N N . LEU A 1 351 ? 27.729 7.459 -27.296 1.00 83.94 351 LEU A N 1
ATOM 2454 C CA . LEU A 1 351 ? 27.291 6.773 -26.085 1.00 83.94 351 LEU A CA 1
ATOM 2455 C C . LEU A 1 351 ? 28.487 6.595 -25.155 1.00 83.94 351 LEU A C 1
ATOM 2457 O O . LEU A 1 351 ? 29.432 5.874 -25.478 1.00 83.94 351 LEU A O 1
ATOM 2461 N N . GLU A 1 352 ? 28.414 7.196 -23.973 1.00 85.88 352 GLU A N 1
ATOM 2462 C CA . GLU A 1 352 ? 29.361 6.919 -22.900 1.00 85.88 352 GLU A CA 1
ATOM 2463 C C . GLU A 1 352 ? 28.868 5.694 -22.121 1.00 85.88 352 GLU A C 1
ATOM 2465 O O . GLU A 1 352 ? 27.941 5.771 -21.310 1.00 85.88 352 GLU A O 1
ATOM 2470 N N . ALA A 1 353 ? 29.463 4.534 -22.412 1.00 86.94 353 ALA A N 1
ATOM 2471 C CA . ALA A 1 353 ? 29.140 3.274 -21.752 1.00 86.94 353 ALA A CA 1
ATOM 2472 C C . ALA A 1 353 ? 30.231 2.875 -20.748 1.00 86.94 353 ALA A C 1
ATOM 2474 O O . ALA A 1 353 ? 31.380 2.647 -21.127 1.00 86.94 353 ALA A O 1
ATOM 2475 N N . ASN A 1 354 ? 29.858 2.730 -19.475 1.00 90.38 354 ASN A N 1
ATOM 2476 C CA . ASN A 1 354 ? 30.701 2.159 -18.427 1.00 90.38 354 ASN A CA 1
ATOM 2477 C C . ASN A 1 354 ? 30.098 0.833 -17.949 1.00 90.38 354 ASN A C 1
ATOM 2479 O O . ASN A 1 354 ? 29.106 0.811 -17.219 1.00 90.38 354 ASN A O 1
ATOM 2483 N N . VAL A 1 355 ? 30.681 -0.277 -18.395 1.00 91.56 355 VAL A N 1
ATOM 2484 C CA . VAL A 1 355 ? 30.139 -1.620 -18.172 1.00 91.56 355 VAL A CA 1
ATOM 2485 C C . VAL A 1 355 ? 31.126 -2.444 -17.354 1.00 91.56 355 VAL A C 1
ATOM 2487 O O . VAL A 1 355 ? 32.216 -2.773 -17.818 1.00 91.56 355 VAL A O 1
ATOM 2490 N N . ASN A 1 356 ? 30.713 -2.804 -16.144 1.00 92.81 356 ASN A N 1
ATOM 2491 C CA . ASN A 1 356 ? 31.435 -3.660 -15.215 1.00 92.81 356 ASN A CA 1
ATOM 2492 C C . ASN A 1 356 ? 30.536 -4.831 -14.795 1.00 92.81 356 ASN A C 1
ATOM 2494 O O . ASN A 1 356 ? 29.936 -4.833 -13.716 1.00 92.81 356 ASN A O 1
ATOM 2498 N N . VAL A 1 357 ? 30.407 -5.815 -15.685 1.00 90.94 357 VAL A N 1
ATOM 2499 C CA . VAL A 1 357 ? 29.621 -7.028 -15.441 1.00 90.94 357 VAL A CA 1
ATOM 2500 C C . VAL A 1 357 ? 30.512 -8.257 -15.298 1.00 90.94 357 VAL A C 1
ATOM 2502 O O . VAL A 1 357 ? 31.570 -8.358 -15.915 1.00 90.94 357 VAL A O 1
ATOM 2505 N N . SER A 1 358 ? 30.067 -9.203 -14.477 1.00 90.19 358 SER A N 1
ATOM 2506 C CA . SER A 1 358 ? 30.732 -10.494 -14.271 1.00 90.19 358 SER A CA 1
ATOM 2507 C C . SER A 1 358 ? 30.311 -11.560 -15.290 1.00 90.19 358 SER A C 1
ATOM 2509 O O . SER A 1 358 ? 31.023 -12.550 -15.451 1.00 90.19 358 SER A O 1
ATOM 2511 N N . GLY A 1 359 ? 29.183 -11.367 -15.982 1.00 89.38 359 GLY A N 1
ATOM 2512 C CA . GLY A 1 359 ? 28.695 -12.222 -17.066 1.00 89.38 359 GLY A CA 1
ATOM 2513 C C . GLY A 1 359 ? 28.403 -11.444 -18.354 1.00 89.38 359 GLY A C 1
ATOM 2514 O O . GLY A 1 359 ? 29.064 -10.454 -18.653 1.00 89.38 359 GLY A O 1
ATOM 2515 N N . ASP A 1 360 ? 27.418 -11.898 -19.133 1.00 88.25 360 ASP A N 1
ATOM 2516 C CA . ASP A 1 360 ? 27.108 -11.308 -20.438 1.00 88.25 360 ASP A CA 1
ATOM 2517 C C . ASP A 1 360 ? 26.492 -9.903 -20.330 1.00 88.25 360 ASP A C 1
ATOM 2519 O O . ASP A 1 360 ? 25.544 -9.659 -19.572 1.00 88.25 360 ASP A O 1
ATOM 2523 N N . PHE A 1 361 ? 26.990 -9.007 -21.181 1.00 90.88 361 PHE A N 1
ATOM 2524 C CA . PHE A 1 361 ? 26.351 -7.743 -21.526 1.00 90.88 361 PHE A CA 1
ATOM 2525 C C . PHE A 1 361 ? 25.949 -7.762 -23.000 1.00 90.88 361 PHE A C 1
ATOM 2527 O O . PHE A 1 361 ? 26.779 -8.030 -23.871 1.00 90.88 361 PHE A O 1
ATOM 2534 N N . LYS A 1 362 ? 24.680 -7.460 -23.290 1.00 89.38 362 LYS A N 1
ATOM 2535 C CA . LYS A 1 362 ? 24.175 -7.333 -24.662 1.00 89.38 362 LYS A CA 1
ATOM 2536 C C . LYS A 1 362 ? 23.514 -5.978 -24.852 1.00 89.38 362 LYS A C 1
ATOM 2538 O O . LYS A 1 362 ? 22.677 -5.591 -24.043 1.00 89.38 362 LYS A O 1
ATOM 2543 N N . LEU A 1 363 ? 23.841 -5.297 -25.945 1.00 87.25 363 LEU A N 1
ATOM 2544 C CA . LEU A 1 363 ? 23.264 -4.011 -26.322 1.00 87.25 363 LEU A CA 1
ATOM 2545 C C . LEU A 1 363 ? 22.998 -3.990 -27.823 1.00 87.25 363 LEU A C 1
ATOM 2547 O O . LEU A 1 363 ? 23.891 -4.308 -28.607 1.00 87.25 363 LEU A O 1
ATOM 2551 N N . GLY A 1 364 ? 21.796 -3.566 -28.213 1.00 76.88 364 GLY A N 1
ATOM 2552 C CA . GLY A 1 364 ? 21.445 -3.444 -29.621 1.00 76.88 364 GLY A CA 1
ATOM 2553 C C . GLY A 1 364 ? 20.997 -4.759 -30.250 1.00 76.88 364 GLY A C 1
ATOM 2554 O O . GLY A 1 364 ? 21.416 -5.852 -29.864 1.00 76.88 364 GLY A O 1
ATOM 2555 N N . ASN A 1 365 ? 20.152 -4.641 -31.273 1.00 65.12 365 ASN A N 1
ATOM 2556 C CA . ASN A 1 365 ? 19.823 -5.765 -32.135 1.00 65.12 365 ASN A CA 1
ATOM 2557 C C . ASN A 1 365 ? 21.030 -6.027 -33.053 1.00 65.12 365 ASN A C 1
ATOM 2559 O O . ASN A 1 365 ? 21.619 -5.074 -33.565 1.00 65.12 365 ASN A O 1
ATOM 2563 N N . ALA A 1 366 ? 21.391 -7.290 -33.294 1.00 46.78 366 ALA A N 1
ATOM 2564 C CA . ALA A 1 366 ? 22.635 -7.721 -33.959 1.00 46.78 366 ALA A CA 1
ATOM 2565 C C . ALA A 1 366 ? 22.882 -7.173 -35.394 1.00 46.78 366 ALA A C 1
ATOM 2567 O O . ALA A 1 366 ? 23.874 -7.530 -36.032 1.00 46.78 366 ALA A O 1
ATOM 2568 N N . ALA A 1 367 ? 22.003 -6.308 -35.910 1.00 38.72 367 ALA A N 1
ATOM 2569 C CA . ALA A 1 367 ? 22.154 -5.566 -37.158 1.00 38.72 367 ALA A CA 1
ATOM 2570 C C . ALA A 1 367 ? 22.951 -4.250 -37.018 1.00 38.72 367 ALA A C 1
ATOM 2572 O O . ALA A 1 367 ? 23.486 -3.770 -38.015 1.00 38.72 367 ALA A O 1
ATOM 2573 N N . SER A 1 368 ? 23.079 -3.694 -35.810 1.00 37.19 368 SER A N 1
ATOM 2574 C CA . SER A 1 368 ? 23.890 -2.499 -35.542 1.00 37.19 368 SER A CA 1
ATOM 2575 C C . SER A 1 368 ? 25.116 -2.909 -34.733 1.00 37.19 368 SER A C 1
ATOM 2577 O O . SER A 1 368 ? 25.088 -2.900 -33.506 1.00 37.19 368 SER A O 1
ATOM 2579 N N . LYS A 1 369 ? 26.174 -3.361 -35.416 1.00 28.19 369 LYS A N 1
ATOM 2580 C CA . LYS A 1 369 ? 27.447 -3.683 -34.759 1.00 28.19 369 LYS A CA 1
ATOM 2581 C C . LYS A 1 369 ? 28.100 -2.406 -34.219 1.00 28.19 369 LYS A C 1
ATOM 2583 O O . LYS A 1 369 ? 28.169 -1.415 -34.944 1.00 28.19 369 LYS A O 1
ATOM 2588 N N . VAL A 1 370 ? 28.553 -2.497 -32.967 1.00 38.09 370 VAL A N 1
ATOM 2589 C CA . VAL A 1 370 ? 29.572 -1.636 -32.341 1.00 38.09 370 VAL A CA 1
ATOM 2590 C C . VAL A 1 370 ? 30.839 -1.645 -33.190 1.00 38.09 370 VAL A C 1
ATOM 2592 O O . VAL A 1 370 ? 31.204 -2.745 -33.672 1.00 38.09 370 VAL A O 1
#

Secondary structure (DSSP, 8-state):
--EEE-------TTTPPPEEEEEESS-SBTTBPEEEE-TT-SEEEEEE-SS-EEEEE--SEEEEEESS-EEEEE-TT--EEEEEEE-S-EEEEETT-SS--EEE--SS--EEEE-TT-TT-EEE--SSS-EEEEEEE--SEE--EEES--EEEEEEESS-EEEE-TT-TT--EEEEES--S-EEEES----EEEE-TT--S--GGGEEEE--SS--EEEE-BTBB---EEEE-TT-SEEEEEEEEESSTTTEEEE-TT-SEEEEEEEEEE-EEEEE-TT--EEEEEESS-EEEEESSTTTTTT--EEEEEEEEEEEESS--B-TT--EEEEEEEEEEETT-B--HHHHTT-EEEEEESS-EEES-TTS--

Organism: NCBI:txid1507806